Protein AF-A0A6A2WRT9-F1 (afdb_monomer_lite)

Structure (mmCIF, N/CA/C/O backbone):
data_AF-A0A6A2WRT9-F1
#
_entry.id   AF-A0A6A2WRT9-F1
#
loop_
_atom_site.group_PDB
_atom_site.id
_atom_site.type_symbol
_atom_site.label_atom_id
_atom_site.label_alt_id
_atom_site.label_comp_id
_atom_site.label_asym_id
_atom_site.label_entity_id
_atom_site.label_seq_id
_atom_site.pdbx_PDB_ins_code
_atom_site.Cartn_x
_atom_site.Cartn_y
_atom_site.Cartn_z
_atom_site.occupancy
_atom_site.B_iso_or_equiv
_atom_site.auth_seq_id
_atom_site.auth_comp_id
_atom_site.auth_asym_id
_atom_site.auth_atom_id
_atom_site.pdbx_PDB_model_num
ATOM 1 N N . MET A 1 1 ? 7.165 22.632 -52.411 1.00 42.25 1 MET A N 1
ATOM 2 C CA . MET A 1 1 ? 8.532 22.892 -51.911 1.00 42.25 1 MET A CA 1
ATOM 3 C C . MET A 1 1 ? 8.598 24.279 -51.283 1.00 42.25 1 MET A C 1
ATOM 5 O O . MET A 1 1 ? 8.719 25.258 -52.002 1.00 42.25 1 MET A O 1
ATOM 9 N N . SER A 1 2 ? 8.522 24.363 -49.955 1.00 32.94 2 SER A N 1
ATOM 10 C CA . SER A 1 2 ? 8.936 25.540 -49.180 1.00 32.94 2 SER A CA 1
ATOM 11 C C . SER A 1 2 ? 9.639 25.026 -47.924 1.00 32.94 2 SER A C 1
ATOM 13 O O . SER A 1 2 ? 8.996 24.522 -47.007 1.00 32.94 2 SER A O 1
ATOM 15 N N . GLY A 1 3 ? 10.971 25.051 -47.930 1.00 33.44 3 GLY A N 1
ATOM 16 C CA . GLY A 1 3 ? 11.798 24.611 -46.809 1.00 33.44 3 GLY A CA 1
ATOM 17 C C . GLY A 1 3 ? 12.085 25.779 -45.875 1.00 33.44 3 GLY A C 1
ATOM 18 O O . GLY A 1 3 ? 12.893 26.645 -46.201 1.00 33.44 3 GLY A O 1
ATOM 19 N N . VAL A 1 4 ? 11.410 25.796 -44.727 1.00 36.56 4 VAL A N 1
ATOM 20 C CA . VAL A 1 4 ? 11.681 26.693 -43.598 1.00 36.56 4 VAL A CA 1
ATOM 21 C C . VAL A 1 4 ? 12.930 26.191 -42.871 1.00 36.56 4 VAL A C 1
ATOM 23 O O . VAL A 1 4 ? 13.031 25.016 -42.527 1.00 36.56 4 VAL A O 1
ATOM 26 N N . LYS A 1 5 ? 13.901 27.082 -42.663 1.00 34.84 5 LYS A N 1
ATOM 27 C CA . LYS A 1 5 ? 15.175 26.803 -41.994 1.00 34.84 5 LYS A CA 1
ATOM 28 C C . LYS A 1 5 ? 15.073 27.250 -40.534 1.00 34.84 5 LYS A C 1
ATOM 30 O O . LYS A 1 5 ? 15.151 28.440 -40.252 1.00 34.84 5 LYS A O 1
ATOM 35 N N . THR A 1 6 ? 14.875 26.309 -39.616 1.00 37.34 6 THR A N 1
ATOM 36 C CA . THR A 1 6 ? 14.864 26.556 -38.167 1.00 37.34 6 THR A CA 1
ATOM 37 C C . THR A 1 6 ? 16.286 26.718 -37.630 1.00 37.34 6 THR A C 1
ATOM 39 O O . THR A 1 6 ? 17.152 25.868 -37.837 1.00 37.34 6 THR A O 1
ATOM 42 N N . THR A 1 7 ? 16.523 27.832 -36.944 1.00 36.09 7 THR A N 1
ATOM 43 C CA . THR A 1 7 ? 17.747 28.163 -36.209 1.00 36.09 7 THR A CA 1
ATOM 44 C C . THR A 1 7 ? 17.778 27.439 -34.864 1.00 36.09 7 THR A C 1
ATOM 46 O O . THR A 1 7 ? 16.795 27.468 -34.128 1.00 36.09 7 THR A O 1
ATOM 49 N N . GLY A 1 8 ? 18.908 26.802 -34.546 1.00 29.58 8 GLY A N 1
ATOM 50 C CA . GLY A 1 8 ? 19.137 26.114 -33.276 1.00 29.58 8 GLY A CA 1
ATOM 51 C C . GLY A 1 8 ? 19.215 27.084 -32.097 1.00 29.58 8 GLY A C 1
ATOM 52 O O . GLY A 1 8 ? 20.007 28.026 -32.114 1.00 29.58 8 GLY A O 1
ATOM 53 N N . GLY A 1 9 ? 18.385 26.832 -31.085 1.00 31.80 9 GLY A N 1
ATOM 54 C CA . GLY A 1 9 ? 18.437 27.489 -29.785 1.00 31.80 9 GLY A CA 1
ATOM 55 C C . GLY A 1 9 ? 19.548 26.902 -28.916 1.00 31.80 9 GLY A C 1
ATOM 56 O O . GLY A 1 9 ? 19.706 25.686 -28.824 1.00 31.80 9 GLY A O 1
ATOM 57 N N . LYS A 1 10 ? 20.323 27.796 -28.300 1.00 32.75 10 LYS A N 1
ATOM 58 C CA . LYS A 1 10 ? 21.277 27.524 -27.221 1.00 32.75 10 LYS A CA 1
ATOM 59 C C . LYS A 1 10 ? 20.482 27.114 -25.975 1.00 32.75 10 LYS A C 1
ATOM 61 O O . LYS A 1 10 ? 19.652 27.895 -25.524 1.00 32.75 10 LYS A O 1
ATOM 66 N N . GLY A 1 11 ? 20.721 25.913 -25.456 1.00 32.91 11 GLY A N 1
ATOM 67 C CA . GLY A 1 11 ? 20.227 25.504 -24.143 1.00 32.91 11 GLY A CA 1
ATOM 68 C C . GLY A 1 11 ? 21.029 26.207 -23.053 1.00 32.91 11 GLY A C 1
ATOM 69 O O . GLY A 1 11 ? 22.255 26.132 -23.049 1.00 32.91 11 GLY A O 1
ATOM 70 N N . GLU A 1 12 ? 20.330 26.933 -22.188 1.00 38.03 12 GLU A N 1
ATOM 71 C CA . GLU A 1 12 ? 20.846 27.427 -20.917 1.00 38.03 12 GLU A CA 1
ATOM 72 C C . GLU A 1 12 ? 20.740 26.291 -19.891 1.00 38.03 12 GLU A C 1
ATOM 74 O O . GLU A 1 12 ? 19.659 25.743 -19.667 1.00 38.03 12 GLU A O 1
ATOM 79 N N . ASP A 1 13 ? 21.873 25.918 -19.297 1.00 39.78 13 ASP A N 1
ATOM 80 C CA . ASP A 1 13 ? 21.955 24.929 -18.224 1.00 39.78 13 ASP A CA 1
ATOM 81 C C . ASP A 1 13 ? 21.381 25.530 -16.928 1.00 39.78 13 ASP A C 1
ATOM 83 O O . ASP A 1 13 ? 22.071 26.211 -16.168 1.00 39.78 13 ASP A O 1
ATOM 87 N N . GLY A 1 14 ? 20.089 25.303 -16.687 1.00 36.03 14 GLY A N 1
ATOM 88 C CA . GLY A 1 14 ? 19.466 25.512 -15.379 1.00 36.03 14 GLY A CA 1
ATOM 89 C C . GLY A 1 14 ? 19.918 24.443 -14.371 1.00 36.03 14 GLY A C 1
ATOM 90 O O . GLY A 1 14 ? 20.263 23.328 -14.774 1.00 36.03 14 GLY A O 1
ATOM 91 N N . PRO A 1 15 ? 19.924 24.741 -13.056 1.00 37.53 15 PRO A N 1
ATOM 92 C CA . PRO A 1 15 ? 20.364 23.789 -12.049 1.00 37.53 15 PRO A CA 1
ATOM 93 C C . PRO A 1 15 ? 19.402 22.602 -12.055 1.00 37.53 15 PRO A C 1
ATOM 95 O O . PRO A 1 15 ? 18.200 22.751 -11.832 1.00 37.53 15 PRO A O 1
ATOM 98 N N . SER A 1 16 ? 19.942 21.420 -12.342 1.00 36.72 16 SER A N 1
ATOM 99 C CA . SER A 1 16 ? 19.218 20.163 -12.242 1.00 36.72 16 SER A CA 1
ATOM 100 C C . SER A 1 16 ? 18.827 19.957 -10.783 1.00 36.72 16 SER A C 1
ATOM 102 O O . SER A 1 16 ? 19.630 19.529 -9.956 1.00 36.72 16 SER A O 1
ATOM 104 N N . SER A 1 17 ? 17.578 20.285 -10.451 1.00 41.50 17 SER A N 1
ATOM 105 C CA . SER A 1 17 ? 16.948 19.731 -9.267 1.00 41.50 17 SER A CA 1
ATOM 106 C C . SER A 1 17 ? 16.954 18.223 -9.474 1.00 41.50 17 SER A C 1
ATOM 108 O O . SER A 1 17 ? 16.269 17.675 -10.339 1.00 41.50 17 SER A O 1
ATOM 110 N N . SER A 1 18 ? 17.835 17.550 -8.741 1.00 43.00 18 SER A N 1
ATOM 111 C CA . SER A 1 18 ? 17.817 16.109 -8.589 1.00 43.00 18 SER A CA 1
ATOM 112 C C . SER A 1 18 ? 16.405 15.742 -8.159 1.00 43.00 18 SER A C 1
ATOM 114 O O . SER A 1 18 ? 16.022 15.995 -7.019 1.00 43.00 18 SER A O 1
ATOM 116 N N . LEU A 1 19 ? 15.615 15.229 -9.101 1.00 51.94 19 LEU A N 1
ATOM 117 C CA . LEU A 1 19 ? 14.321 14.633 -8.834 1.00 51.94 19 LEU A CA 1
ATOM 118 C C . LEU A 1 19 ? 14.612 13.461 -7.897 1.00 51.94 19 LEU A C 1
ATOM 120 O O . LEU A 1 19 ? 15.005 12.384 -8.354 1.00 51.94 19 LEU A O 1
ATOM 124 N N . GLU A 1 20 ? 14.543 13.713 -6.589 1.00 51.56 20 GLU A N 1
ATOM 125 C CA . GLU A 1 20 ? 14.646 12.677 -5.578 1.00 51.56 20 GLU A CA 1
ATOM 126 C C . GLU A 1 20 ? 13.628 11.620 -5.970 1.00 51.56 20 GLU A C 1
ATOM 128 O O . GLU A 1 20 ? 12.425 11.870 -6.072 1.00 51.56 20 GLU A O 1
ATOM 133 N N . ARG A 1 21 ? 14.142 10.449 -6.333 1.00 51.22 21 ARG A N 1
ATOM 134 C CA . ARG A 1 21 ? 13.314 9.325 -6.723 1.00 51.22 21 ARG A CA 1
ATOM 135 C C . ARG A 1 21 ? 12.582 8.929 -5.444 1.00 51.22 21 ARG A C 1
ATOM 137 O O . ARG A 1 21 ? 13.198 8.289 -4.595 1.00 51.22 21 ARG A O 1
ATOM 144 N N . ALA A 1 22 ? 11.335 9.385 -5.300 1.00 54.69 22 ALA A N 1
ATOM 145 C CA . ALA A 1 22 ? 10.481 9.081 -4.157 1.00 54.69 22 ALA A CA 1
ATOM 146 C C . ALA A 1 22 ? 10.623 7.590 -3.836 1.00 54.69 22 ALA A C 1
ATOM 148 O O . ALA A 1 22 ? 10.507 6.738 -4.730 1.00 54.69 22 ALA A O 1
ATOM 149 N N . LYS A 1 23 ? 10.999 7.284 -2.595 1.00 60.59 23 LYS A N 1
ATOM 150 C CA . LYS A 1 23 ? 11.178 5.909 -2.137 1.00 60.59 23 LYS A CA 1
ATOM 151 C C . LYS A 1 23 ? 9.832 5.198 -2.276 1.00 60.59 23 LYS A C 1
ATOM 153 O O . LYS A 1 23 ? 8.781 5.825 -2.182 1.00 60.59 23 LYS A O 1
ATOM 158 N N . ALA A 1 24 ? 9.850 3.889 -2.525 1.00 61.25 24 ALA A N 1
ATOM 159 C CA . ALA A 1 24 ? 8.627 3.108 -2.750 1.00 61.25 24 ALA A CA 1
ATOM 160 C C . ALA A 1 24 ? 7.586 3.275 -1.618 1.00 61.25 24 ALA A C 1
ATOM 162 O O . ALA A 1 24 ? 6.385 3.230 -1.881 1.00 61.25 24 ALA A O 1
ATOM 163 N N . ASP A 1 25 ? 8.052 3.557 -0.399 1.00 67.94 25 ASP A N 1
ATOM 164 C CA . ASP A 1 25 ? 7.226 3.746 0.797 1.00 67.94 25 ASP A CA 1
ATOM 165 C C . ASP A 1 25 ? 6.588 5.148 0.896 1.00 67.94 25 ASP A C 1
ATOM 167 O O . ASP A 1 25 ? 5.635 5.345 1.655 1.00 67.94 25 ASP A O 1
ATOM 171 N N . ASP A 1 26 ? 7.053 6.123 0.106 1.00 84.31 26 ASP A N 1
ATOM 172 C CA . ASP A 1 26 ? 6.574 7.508 0.178 1.00 84.31 26 ASP A CA 1
ATOM 173 C C . ASP A 1 26 ? 5.118 7.617 -0.286 1.00 84.31 26 ASP A C 1
ATOM 175 O O . ASP A 1 26 ? 4.350 8.397 0.267 1.00 84.31 26 ASP A O 1
ATOM 179 N N . PHE A 1 27 ? 4.698 6.795 -1.254 1.00 86.69 27 PHE A N 1
ATOM 180 C CA . PHE A 1 27 ? 3.334 6.839 -1.787 1.00 86.69 27 PHE A CA 1
ATOM 181 C C . PHE A 1 27 ? 2.282 6.446 -0.741 1.00 86.69 27 PHE A C 1
ATOM 183 O O . PHE A 1 27 ? 1.283 7.146 -0.576 1.00 86.69 27 PHE A O 1
ATOM 190 N N . GLY A 1 28 ? 2.515 5.356 0.000 1.00 87.44 28 GLY A N 1
ATOM 191 C CA . GLY A 1 28 ? 1.611 4.915 1.067 1.00 87.44 28 GLY A CA 1
ATOM 192 C C . GLY A 1 28 ? 1.532 5.935 2.204 1.00 87.44 28 GLY A C 1
ATOM 193 O O . GLY A 1 28 ? 0.442 6.243 2.695 1.00 87.44 28 GLY A O 1
ATOM 194 N N . ARG A 1 29 ? 2.673 6.541 2.556 1.00 91.06 29 ARG A N 1
ATOM 195 C CA . ARG A 1 29 ? 2.728 7.635 3.531 1.00 91.06 29 ARG A CA 1
ATOM 196 C C . ARG A 1 29 ? 1.966 8.869 3.041 1.00 91.06 29 ARG A C 1
ATOM 198 O O . ARG A 1 29 ? 1.189 9.438 3.800 1.00 91.06 29 ARG A O 1
ATOM 205 N N . SER A 1 30 ? 2.124 9.263 1.779 1.00 90.62 30 SER A N 1
ATOM 206 C CA . SER A 1 30 ? 1.381 10.380 1.182 1.00 90.62 30 SER A CA 1
ATOM 207 C C . SER A 1 30 ? -0.129 10.143 1.176 1.00 90.62 30 SER A C 1
ATOM 209 O O . SER A 1 30 ? -0.873 11.051 1.536 1.00 90.62 30 SER A O 1
ATOM 211 N N . ILE A 1 31 ? -0.591 8.934 0.836 1.00 90.94 31 ILE A N 1
ATOM 212 C CA . ILE A 1 31 ? -2.019 8.587 0.933 1.00 90.94 31 ILE A CA 1
ATOM 213 C C . ILE A 1 31 ? -2.499 8.713 2.376 1.00 90.94 31 ILE A C 1
ATOM 215 O O . ILE A 1 31 ? -3.539 9.313 2.624 1.00 90.94 31 ILE A O 1
ATOM 219 N N . SER A 1 32 ? -1.729 8.199 3.332 1.00 92.38 32 SER A N 1
ATOM 220 C CA . SER A 1 32 ? -2.104 8.240 4.747 1.00 92.38 32 SER A CA 1
ATOM 221 C C . SER A 1 32 ? -2.248 9.679 5.257 1.00 92.38 32 SER A C 1
ATOM 223 O O . SER A 1 32 ? -3.197 9.972 5.981 1.00 92.38 32 SER A O 1
ATOM 225 N N . LYS A 1 33 ? -1.394 10.611 4.809 1.00 93.50 33 LYS A N 1
ATOM 226 C CA . LYS A 1 33 ? -1.553 12.053 5.094 1.00 93.50 33 LYS A CA 1
ATOM 227 C C . LYS A 1 33 ? -2.842 12.625 4.517 1.00 93.50 33 LYS A C 1
ATOM 229 O O . LYS A 1 33 ? -3.524 13.371 5.211 1.00 93.50 33 LYS A O 1
ATOM 234 N N . ILE A 1 34 ? -3.180 12.276 3.273 1.00 92.69 34 ILE A N 1
ATOM 235 C CA . ILE A 1 34 ? -4.424 12.723 2.630 1.00 92.69 34 ILE A CA 1
ATOM 236 C C . ILE A 1 34 ? -5.628 12.216 3.428 1.00 92.69 34 ILE A C 1
ATOM 238 O O . ILE A 1 34 ? -6.500 13.008 3.764 1.00 92.69 34 ILE A O 1
ATOM 242 N N . VAL A 1 35 ? -5.644 10.933 3.802 1.00 92.94 35 VAL A N 1
ATOM 243 C CA . VAL A 1 35 ? -6.722 10.336 4.608 1.00 92.94 35 VAL A CA 1
ATOM 244 C C . VAL A 1 35 ? -6.879 11.058 5.943 1.00 92.94 35 VAL A C 1
ATOM 246 O O . VAL A 1 35 ? -7.987 11.441 6.306 1.00 92.94 35 VAL A O 1
ATOM 249 N N . VAL A 1 36 ? -5.780 11.298 6.664 1.00 94.62 36 VAL A N 1
ATOM 250 C CA . VAL A 1 36 ? -5.830 12.021 7.943 1.00 94.62 36 VAL A CA 1
ATOM 251 C C . VAL A 1 36 ? -6.332 13.451 7.747 1.00 94.62 36 VAL A C 1
ATOM 253 O O . VAL A 1 36 ? -7.161 13.909 8.530 1.00 94.62 36 VAL A O 1
ATOM 256 N N . ALA A 1 37 ? -5.894 14.145 6.695 1.00 94.06 37 ALA A N 1
ATOM 257 C CA . ALA A 1 37 ? -6.377 15.488 6.390 1.00 94.06 37 ALA A CA 1
ATOM 258 C C . ALA A 1 37 ? -7.890 15.504 6.103 1.00 94.06 37 ALA A C 1
ATOM 260 O O . ALA A 1 37 ? -8.592 16.352 6.650 1.00 94.06 37 ALA A O 1
ATOM 261 N N . GLN A 1 38 ? -8.403 14.532 5.336 1.00 92.69 38 GLN A N 1
ATOM 262 C CA . GLN A 1 38 ? -9.841 14.376 5.078 1.00 92.69 38 GLN A CA 1
ATOM 263 C C . GLN A 1 38 ? -10.632 14.100 6.366 1.00 92.69 38 GLN A C 1
ATOM 265 O O . GLN A 1 38 ? -11.712 14.655 6.567 1.00 92.69 38 GLN A O 1
ATOM 270 N N . ILE A 1 39 ? -10.088 13.283 7.275 1.00 92.38 39 ILE A N 1
ATOM 271 C CA . ILE A 1 39 ? -10.703 13.044 8.588 1.00 92.38 39 ILE A CA 1
ATOM 272 C C . ILE A 1 39 ? -10.738 14.345 9.399 1.00 92.38 39 ILE A C 1
ATOM 274 O O . ILE A 1 39 ? -11.788 14.695 9.935 1.00 92.38 39 ILE A O 1
ATOM 278 N N . CYS A 1 40 ? -9.637 15.099 9.463 1.00 93.25 40 CYS A N 1
ATOM 279 C CA . CYS A 1 40 ? -9.597 16.387 10.160 1.00 93.25 40 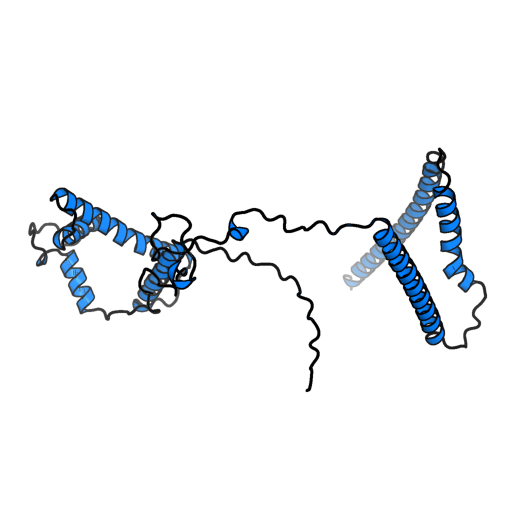CYS A CA 1
ATOM 280 C C . CYS A 1 40 ? -10.617 17.387 9.588 1.00 93.25 40 CYS A C 1
ATOM 282 O O . CYS A 1 40 ? -11.332 18.037 10.352 1.00 93.25 40 CYS A O 1
ATOM 284 N N . GLU A 1 41 ? -10.734 17.474 8.265 1.00 92.06 41 GLU A N 1
ATOM 285 C CA . GLU A 1 41 ? -11.729 18.313 7.594 1.00 92.06 41 GLU A CA 1
ATOM 286 C C . GLU A 1 41 ? -13.162 17.895 7.968 1.00 92.06 41 GLU A C 1
ATOM 288 O O . GLU A 1 41 ? -13.969 18.745 8.343 1.00 92.06 41 GLU A O 1
ATOM 293 N N . SER A 1 42 ? -13.456 16.589 7.990 1.00 90.12 42 SER A N 1
ATOM 294 C CA . SER A 1 42 ? -14.780 16.057 8.363 1.00 90.12 42 SER A CA 1
ATOM 295 C C . SER A 1 42 ? -15.187 16.348 9.811 1.00 90.12 42 SER A C 1
ATOM 297 O O . SER A 1 42 ? -16.373 16.450 10.128 1.00 90.12 42 SER A O 1
ATOM 299 N N . VAL A 1 43 ? -14.203 16.507 10.701 1.00 91.25 43 VAL A N 1
ATOM 300 C CA . VAL A 1 43 ? -14.419 16.896 12.100 1.00 91.25 43 VAL A CA 1
ATOM 301 C C . VAL A 1 43 ? -14.594 18.421 12.232 1.00 91.25 43 VAL A C 1
ATOM 303 O O . VAL A 1 43 ? -15.086 18.896 13.254 1.00 91.25 43 VAL A O 1
ATOM 306 N N . GLY A 1 44 ? -14.255 19.194 11.193 1.00 93.25 44 GLY A N 1
ATOM 307 C CA . GLY A 1 44 ? -14.426 20.648 11.122 1.00 93.25 44 GLY A CA 1
ATOM 308 C C . GLY A 1 44 ? -13.141 21.460 11.319 1.00 93.25 44 GLY A C 1
ATOM 309 O O . GLY A 1 44 ? -13.213 22.686 11.455 1.00 93.25 44 GLY A O 1
ATOM 310 N N . TYR A 1 45 ? -11.965 20.822 11.336 1.00 94.31 45 TYR A N 1
ATOM 311 C CA . TYR A 1 45 ? -10.691 21.539 11.436 1.00 94.31 45 TYR A CA 1
ATOM 312 C C . TYR A 1 45 ? -10.403 22.328 10.152 1.00 94.31 45 TYR A C 1
ATOM 314 O O . TYR A 1 45 ? -10.407 21.777 9.058 1.00 94.31 45 TYR A O 1
ATOM 322 N N . GLN A 1 46 ? -10.096 23.619 10.300 1.00 94.00 46 GLN A N 1
ATOM 323 C CA . GLN A 1 46 ? -9.800 24.527 9.178 1.00 94.00 46 GLN A CA 1
ATOM 324 C C . GLN A 1 46 ? -8.306 24.598 8.826 1.00 94.00 46 GLN A C 1
ATOM 326 O O . GLN A 1 46 ? -7.915 25.233 7.851 1.00 94.00 46 GLN A O 1
ATOM 331 N N . GLY A 1 47 ? -7.450 23.983 9.640 1.00 92.75 47 GLY A N 1
ATOM 332 C CA . GLY A 1 47 ? -6.010 23.983 9.435 1.00 92.75 47 GLY A CA 1
ATOM 333 C C . GLY A 1 47 ? -5.3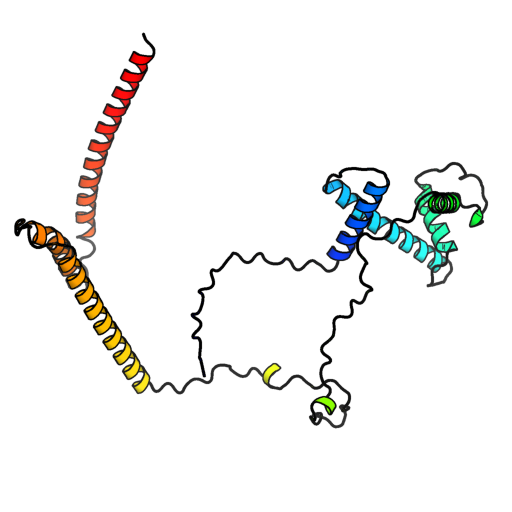10 23.001 10.361 1.00 92.75 47 GLY A C 1
ATOM 334 O O . GLY A 1 47 ? -5.852 22.589 11.388 1.00 92.75 47 GLY A O 1
ATOM 335 N N . TYR A 1 48 ? -4.088 22.636 9.992 1.00 93.62 48 TYR A N 1
ATOM 336 C CA . TYR A 1 48 ? -3.253 21.698 10.730 1.00 93.62 48 TYR A CA 1
ATOM 337 C C . TYR A 1 48 ? -1.801 22.176 10.743 1.00 93.62 48 TYR A C 1
ATOM 339 O O . TYR A 1 48 ? -1.357 22.946 9.892 1.00 93.62 48 TYR A O 1
ATOM 347 N N . LYS A 1 49 ? -1.040 21.702 11.730 1.00 96.88 49 LYS A N 1
ATOM 348 C CA . LYS A 1 49 ? 0.416 21.840 11.744 1.00 96.88 49 LYS A CA 1
ATOM 349 C C . LYS A 1 49 ? 1.019 20.648 11.011 1.00 96.88 49 LYS A C 1
ATOM 351 O O . LYS A 1 49 ? 0.692 19.517 11.360 1.00 96.88 49 LYS A O 1
ATOM 356 N N . GLU A 1 50 ? 1.946 20.892 10.088 1.00 94.62 50 GLU A N 1
ATOM 357 C CA . GLU A 1 50 ? 2.562 19.832 9.273 1.00 94.62 50 GLU A CA 1
ATOM 358 C C . GLU A 1 50 ? 3.119 18.686 10.129 1.00 94.62 50 GLU A C 1
ATOM 360 O O . GLU A 1 50 ? 2.751 17.534 9.947 1.00 94.62 50 GLU A O 1
ATOM 365 N N . SER A 1 51 ? 3.899 19.002 11.170 1.00 96.25 51 SER A N 1
ATOM 366 C CA . SER A 1 51 ? 4.472 17.983 12.061 1.00 96.25 51 SER A CA 1
ATOM 367 C C . SER A 1 51 ? 3.427 17.118 12.777 1.00 96.25 51 SER A C 1
ATOM 369 O O . SER A 1 51 ? 3.716 15.982 13.134 1.00 96.25 51 SER A O 1
ATOM 371 N N . ALA A 1 52 ? 2.237 17.665 13.047 1.00 96.06 52 ALA A N 1
ATOM 372 C CA . ALA A 1 52 ? 1.158 16.917 13.684 1.00 96.06 52 ALA A CA 1
ATOM 373 C C . ALA A 1 52 ? 0.453 16.010 12.670 1.00 96.06 52 ALA A C 1
ATOM 375 O O . ALA A 1 52 ? 0.158 14.863 12.993 1.00 96.06 52 ALA A O 1
ATOM 376 N N . LEU A 1 53 ? 0.236 16.501 11.444 1.00 95.56 53 LEU A N 1
ATOM 377 C CA . LEU A 1 53 ? -0.346 15.703 10.369 1.00 95.56 53 LEU A CA 1
ATOM 378 C C . LEU A 1 53 ? 0.559 14.518 10.003 1.00 95.56 53 LEU A C 1
ATOM 380 O O . LEU A 1 53 ? 0.068 13.404 9.864 1.00 95.56 53 LEU A O 1
ATOM 384 N N . GLU A 1 54 ? 1.876 14.732 9.933 1.00 94.69 54 GLU A N 1
ATOM 385 C CA . GLU A 1 54 ? 2.866 13.662 9.741 1.00 94.69 54 GLU A CA 1
ATOM 386 C C . GLU A 1 54 ? 2.783 12.589 10.828 1.00 94.69 54 GLU A C 1
ATOM 388 O O . GLU A 1 54 ? 2.726 11.400 10.528 1.00 94.69 54 GLU A O 1
ATOM 393 N N . ALA A 1 55 ? 2.745 13.002 12.097 1.00 96.19 55 ALA A N 1
ATOM 394 C CA . ALA A 1 55 ? 2.675 12.067 13.214 1.00 96.19 55 ALA A CA 1
ATOM 395 C C . ALA A 1 55 ? 1.364 11.266 13.206 1.00 96.19 55 ALA A C 1
ATOM 397 O O . ALA A 1 55 ? 1.369 10.062 13.451 1.00 96.19 55 ALA A O 1
ATOM 398 N N . LEU A 1 56 ? 0.240 11.914 12.889 1.00 95.56 56 LEU A N 1
ATOM 399 C CA . LEU A 1 56 ? -1.050 11.239 12.756 1.00 95.56 56 LEU A CA 1
ATOM 400 C C . LEU A 1 56 ? -1.083 10.285 11.557 1.00 95.56 56 LEU A C 1
ATOM 402 O O . LEU A 1 56 ? -1.682 9.218 11.663 1.00 95.56 56 LEU A O 1
ATOM 406 N N . ALA A 1 57 ? -0.422 10.625 10.448 1.00 95.44 57 ALA A N 1
ATOM 407 C CA . ALA A 1 57 ? -0.262 9.724 9.309 1.00 95.44 57 ALA A CA 1
ATOM 408 C C . ALA A 1 57 ? 0.580 8.489 9.668 1.00 95.44 57 ALA A C 1
ATOM 410 O O . ALA A 1 57 ? 0.292 7.387 9.213 1.00 95.44 57 ALA A O 1
ATOM 411 N N . ASP A 1 58 ? 1.580 8.642 10.533 1.00 94.12 58 ASP A N 1
ATOM 412 C CA . ASP A 1 58 ? 2.370 7.506 11.015 1.00 94.12 58 ASP A CA 1
ATOM 413 C C . ASP A 1 58 ? 1.571 6.601 11.942 1.00 94.12 58 ASP A C 1
ATOM 415 O O . ASP A 1 58 ? 1.633 5.377 11.822 1.00 94.12 58 ASP A O 1
ATOM 419 N N . ILE A 1 59 ? 0.757 7.192 12.816 1.00 94.69 59 ILE A N 1
ATOM 420 C CA . ILE A 1 59 ? -0.160 6.443 13.676 1.00 94.69 59 ILE A CA 1
ATOM 421 C C . ILE A 1 59 ? -1.221 5.724 12.836 1.00 94.69 59 ILE A C 1
ATOM 423 O O . ILE A 1 59 ? -1.529 4.567 13.120 1.00 94.69 59 ILE A O 1
ATOM 427 N N . SER A 1 60 ? -1.750 6.357 11.783 1.00 94.00 60 SER A N 1
ATOM 428 C CA . SER A 1 60 ? -2.769 5.745 10.923 1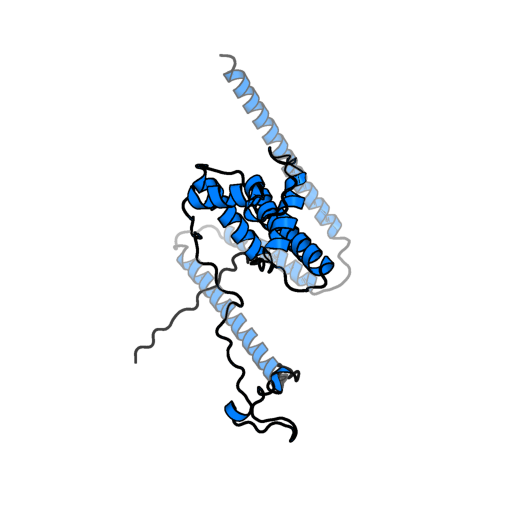.00 94.00 60 SER A CA 1
ATOM 429 C C . SER A 1 60 ? -2.240 4.568 10.102 1.00 94.00 60 SER A C 1
ATOM 431 O O . SER A 1 60 ? -3.017 3.681 9.760 1.00 94.00 60 SER A O 1
ATOM 433 N N . ILE A 1 61 ? -0.930 4.506 9.845 1.00 93.19 61 ILE A N 1
ATOM 434 C CA . ILE A 1 61 ? -0.261 3.328 9.271 1.00 93.19 61 ILE A CA 1
ATOM 435 C C . ILE A 1 61 ? 0.024 2.287 10.356 1.00 93.19 61 ILE A C 1
ATOM 437 O O . ILE A 1 61 ? -0.210 1.093 10.161 1.00 93.19 61 ILE A O 1
ATOM 441 N N . TRP A 1 62 ? 0.548 2.723 11.502 1.00 93.75 62 TRP A N 1
ATOM 442 C CA . TRP A 1 62 ? 0.994 1.818 12.556 1.00 93.75 62 TRP A CA 1
ATOM 443 C C . TRP A 1 62 ? -0.164 1.049 13.193 1.00 93.75 62 TRP A C 1
ATOM 445 O O . TRP A 1 62 ? -0.045 -0.158 13.389 1.00 93.75 62 TRP A O 1
ATOM 455 N N . TYR A 1 63 ? -1.295 1.711 13.445 1.00 92.75 63 TYR A N 1
ATOM 456 C CA . TYR A 1 63 ? -2.435 1.111 14.135 1.00 92.75 63 TYR A CA 1
ATOM 457 C C . TYR A 1 63 ? -3.042 -0.094 13.383 1.00 92.75 63 TYR A C 1
ATOM 459 O O . TYR A 1 63 ? -3.117 -1.172 13.976 1.00 92.75 63 TYR A O 1
ATOM 467 N N . PRO A 1 64 ? -3.390 -0.013 12.079 1.00 93.06 64 PRO A N 1
ATOM 468 C CA . PRO A 1 64 ? -3.842 -1.182 11.321 1.00 93.06 64 PRO A CA 1
ATOM 469 C C . PRO A 1 64 ? -2.780 -2.279 11.210 1.00 93.06 64 PRO A C 1
ATOM 471 O O . PRO A 1 64 ? -3.115 -3.461 11.229 1.00 93.06 64 PRO A O 1
ATOM 474 N N . CYS A 1 65 ? -1.498 -1.915 11.099 1.00 93.56 65 CYS A N 1
ATOM 475 C CA . CYS A 1 65 ? -0.412 -2.891 11.054 1.00 93.56 65 CYS A CA 1
ATOM 476 C C . CYS A 1 65 ? -0.274 -3.669 12.366 1.00 93.56 65 CYS A C 1
ATOM 478 O O . CYS A 1 65 ? -0.036 -4.875 12.329 1.00 93.56 65 CYS A O 1
ATOM 480 N N . ASP A 1 66 ? -0.397 -2.999 13.507 1.00 93.88 66 ASP A N 1
ATOM 481 C CA . ASP A 1 66 ? -0.335 -3.639 14.820 1.00 93.88 66 ASP A CA 1
ATOM 482 C C . ASP A 1 66 ? -1.563 -4.522 15.067 1.00 93.88 66 ASP A C 1
ATOM 484 O O . ASP A 1 66 ? -1.433 -5.693 15.427 1.00 93.88 66 ASP A O 1
ATOM 488 N N . LEU A 1 67 ? -2.749 -4.020 14.710 1.00 93.69 67 LEU A N 1
ATOM 489 C CA . LEU A 1 67 ? -3.986 -4.794 14.738 1.00 93.69 67 LEU A CA 1
ATOM 490 C C . LEU A 1 67 ? -3.885 -6.069 13.886 1.00 93.69 67 LEU A C 1
ATOM 492 O O . LEU A 1 67 ? -4.243 -7.152 14.346 1.00 93.69 67 LEU A O 1
ATOM 496 N N . ALA A 1 68 ? -3.366 -5.965 12.660 1.00 94.69 68 ALA A N 1
ATOM 497 C CA . ALA A 1 68 ? -3.202 -7.107 11.764 1.00 94.69 68 ALA A CA 1
ATOM 498 C C . ALA A 1 68 ? -2.203 -8.138 12.312 1.00 94.69 68 ALA A C 1
ATOM 500 O O . ALA A 1 68 ? -2.433 -9.343 12.192 1.00 94.69 68 ALA A O 1
ATOM 501 N N . LYS A 1 69 ? -1.114 -7.690 12.952 1.00 95.12 69 LYS A N 1
ATOM 502 C CA . LYS A 1 69 ? -0.158 -8.587 13.618 1.00 95.12 69 LYS A CA 1
ATOM 503 C C . LYS A 1 69 ? -0.829 -9.346 14.758 1.00 95.12 69 LYS A C 1
ATOM 505 O O . LYS A 1 69 ? -0.704 -10.569 14.802 1.00 95.12 69 LYS A O 1
ATOM 510 N N . ASN A 1 70 ? -1.590 -8.660 15.606 1.00 94.00 70 ASN A N 1
ATOM 511 C CA . ASN A 1 70 ? -2.294 -9.288 16.724 1.00 94.00 70 ASN A CA 1
ATOM 512 C C . ASN A 1 70 ? -3.386 -10.253 16.242 1.00 94.00 70 ASN A C 1
ATOM 514 O O . ASN A 1 70 ? -3.471 -11.377 16.730 1.00 94.00 70 ASN A O 1
ATOM 518 N N . ALA A 1 71 ? -4.147 -9.888 15.208 1.00 95.00 71 ALA A N 1
ATOM 519 C CA . ALA A 1 71 ? -5.121 -10.791 14.593 1.00 95.00 71 ALA A CA 1
ATOM 520 C C . ALA A 1 71 ? -4.447 -12.046 14.006 1.00 95.00 71 ALA A C 1
ATOM 522 O O . ALA A 1 71 ? -4.921 -13.164 14.211 1.00 95.00 71 ALA A O 1
ATOM 523 N N . SER A 1 72 ? -3.299 -11.887 13.335 1.00 96.44 72 SER A N 1
ATOM 524 C CA . SER A 1 72 ? -2.533 -13.021 12.802 1.00 96.44 72 SER A CA 1
ATOM 525 C C . SER A 1 72 ? -1.975 -13.921 13.904 1.00 96.44 72 SER A C 1
ATOM 527 O O . SER A 1 72 ? -1.958 -15.141 13.760 1.00 96.44 72 SER A O 1
ATOM 529 N N . PHE A 1 73 ? -1.565 -13.338 15.031 1.00 95.12 73 PHE A N 1
ATOM 530 C CA . PHE A 1 73 ? -1.120 -14.080 16.201 1.00 95.12 73 PHE A CA 1
ATOM 531 C C . PHE A 1 73 ? -2.252 -14.950 16.762 1.00 95.12 73 PHE A C 1
ATOM 533 O O . PHE A 1 73 ? -2.041 -16.142 16.975 1.00 95.12 73 PHE A O 1
ATOM 540 N N . HIS A 1 74 ? -3.466 -14.409 16.891 1.00 92.81 74 HIS A N 1
ATOM 541 C CA . HIS A 1 74 ? -4.642 -15.169 17.335 1.00 92.81 74 HIS A CA 1
ATOM 542 C C . HIS A 1 74 ? -5.046 -16.282 16.364 1.00 92.81 74 HIS A C 1
ATOM 544 O O . HIS A 1 74 ? -5.323 -17.404 16.794 1.00 92.81 74 HIS A O 1
ATOM 550 N N . ALA A 1 75 ? -4.989 -16.026 15.055 1.00 96.31 75 ALA A N 1
ATOM 551 C CA . ALA A 1 75 ? -5.218 -17.064 14.050 1.00 96.31 75 ALA A CA 1
ATOM 552 C C . ALA A 1 75 ? -4.190 -18.207 14.173 1.00 96.31 75 ALA A C 1
ATOM 554 O O . ALA A 1 75 ? -4.565 -19.384 14.184 1.00 96.31 75 ALA A O 1
ATOM 555 N N . ASN A 1 76 ? -2.911 -17.861 14.365 1.00 96.12 76 ASN A N 1
ATOM 556 C CA . ASN A 1 76 ? -1.826 -18.825 14.552 1.00 96.12 76 ASN A CA 1
ATOM 557 C C . ASN A 1 76 ? -1.981 -19.635 15.848 1.00 96.12 76 ASN A C 1
ATOM 559 O O . ASN A 1 76 ? -1.720 -20.838 15.842 1.00 96.12 76 ASN A O 1
ATOM 563 N N . LEU A 1 77 ? -2.445 -19.018 16.942 1.00 94.50 77 LEU A N 1
ATOM 564 C CA . LEU A 1 77 ? -2.769 -19.727 18.187 1.00 94.50 77 LEU A CA 1
ATOM 565 C C . LEU A 1 77 ? -3.870 -20.775 17.977 1.00 94.50 77 LEU A C 1
ATOM 567 O O . LEU A 1 77 ? -3.828 -21.845 18.580 1.00 94.50 77 LEU A O 1
ATOM 571 N N . ALA A 1 78 ? -4.819 -20.500 17.081 1.00 92.06 78 ALA A N 1
ATOM 572 C CA . ALA A 1 78 ? -5.846 -21.451 16.665 1.00 92.06 78 ALA A CA 1
ATOM 573 C C . ALA A 1 78 ? -5.358 -22.473 15.612 1.00 92.06 78 ALA A C 1
ATOM 575 O O . ALA A 1 78 ? -6.159 -23.270 15.122 1.00 92.06 78 ALA A O 1
ATOM 576 N N . GLY A 1 79 ? -4.073 -22.452 15.235 1.00 94.56 79 GLY A N 1
ATOM 577 C CA . GLY A 1 79 ? -3.487 -23.335 14.222 1.00 94.56 79 GLY A CA 1
ATOM 578 C C . GLY A 1 79 ? -3.897 -23.011 12.782 1.00 94.56 79 GLY A C 1
ATOM 579 O O . GLY A 1 79 ? -3.730 -23.850 11.897 1.00 94.56 79 GLY A O 1
ATOM 580 N N . ARG A 1 80 ? -4.452 -21.819 12.533 1.00 94.75 80 ARG A N 1
ATOM 581 C CA . ARG A 1 80 ? -4.882 -21.348 11.210 1.00 94.75 80 ARG A CA 1
ATOM 582 C C . ARG A 1 80 ? -3.912 -20.301 10.673 1.00 94.75 80 ARG A C 1
ATOM 584 O O . ARG A 1 80 ? -3.358 -19.515 11.427 1.00 94.75 80 ARG A O 1
ATOM 591 N N . THR A 1 81 ? -3.768 -20.247 9.351 1.00 94.06 81 THR A N 1
ATOM 592 C CA . THR A 1 81 ? -3.038 -19.166 8.663 1.00 94.06 81 THR A CA 1
ATOM 593 C C . THR A 1 81 ? -3.950 -18.010 8.260 1.00 94.06 81 THR A C 1
ATOM 595 O O . THR A 1 81 ? -3.488 -16.888 8.077 1.00 94.06 81 THR A O 1
ATOM 598 N N . GLU A 1 82 ? -5.246 -18.277 8.094 1.00 95.06 82 GLU A N 1
ATOM 599 C CA . GLU A 1 82 ? -6.239 -17.282 7.693 1.00 95.06 82 GLU A CA 1
ATOM 600 C C . GLU A 1 82 ? -6.895 -16.640 8.917 1.00 95.06 82 GLU A C 1
ATOM 602 O O . GLU A 1 82 ? -7.381 -17.337 9.816 1.00 95.06 82 GLU A O 1
ATOM 607 N N . CYS A 1 83 ? -6.926 -15.306 8.926 1.00 95.06 83 CYS A N 1
ATOM 608 C CA . CYS A 1 83 ? -7.597 -14.512 9.952 1.00 95.06 83 CYS A CA 1
ATOM 609 C C . CYS A 1 83 ? -9.106 -14.457 9.686 1.00 95.06 83 CYS A C 1
ATOM 611 O O . CYS A 1 83 ? -9.535 -14.165 8.570 1.00 95.06 83 CYS A O 1
ATOM 613 N N . ASN A 1 84 ? -9.906 -14.691 10.724 1.00 92.31 84 ASN A N 1
ATOM 614 C CA . ASN A 1 84 ? -11.358 -14.551 10.711 1.00 92.31 84 ASN A CA 1
ATOM 615 C C . ASN A 1 84 ? -11.784 -13.297 11.499 1.00 92.31 84 ASN A C 1
ATOM 617 O O . ASN A 1 84 ? -11.003 -12.724 12.257 1.00 92.31 84 ASN A O 1
ATOM 621 N N . VAL A 1 85 ? -13.051 -12.902 11.373 1.00 90.75 85 VAL A N 1
ATOM 622 C CA . VAL A 1 85 ? -13.650 -11.768 12.093 1.00 90.75 85 VAL A CA 1
ATOM 623 C C . VAL A 1 85 ? -13.434 -11.887 13.604 1.00 90.75 85 VAL A C 1
ATOM 625 O O . VAL A 1 85 ? -13.080 -10.901 14.235 1.00 90.75 85 VAL A O 1
ATOM 628 N N . PHE A 1 86 ? -13.545 -13.091 14.177 1.00 88.25 86 PHE A N 1
ATOM 629 C CA . PHE A 1 86 ? -13.293 -13.318 15.606 1.00 88.25 86 PHE A CA 1
ATOM 630 C C . PHE A 1 86 ? -11.854 -12.997 16.032 1.00 88.25 86 PHE A C 1
ATOM 632 O O . PHE A 1 86 ? -11.656 -12.452 17.113 1.00 88.25 86 PHE A O 1
ATOM 639 N N . ASP A 1 87 ? -10.863 -13.289 15.184 1.00 92.19 87 ASP A N 1
ATOM 640 C CA . ASP A 1 87 ? -9.455 -12.997 15.480 1.00 92.19 87 ASP A CA 1
ATOM 641 C C . ASP A 1 87 ? -9.212 -11.477 15.474 1.00 92.19 87 ASP A C 1
ATOM 643 O O . ASP A 1 87 ? -8.472 -10.956 16.307 1.00 92.19 87 ASP A O 1
ATOM 647 N N . ILE A 1 88 ? -9.888 -10.753 14.572 1.00 91.69 88 ILE A N 1
ATOM 648 C CA . ILE A 1 88 ? -9.841 -9.286 14.486 1.00 91.69 88 ILE A CA 1
ATOM 649 C C . ILE A 1 88 ? -10.563 -8.648 15.676 1.00 91.69 88 ILE A C 1
ATOM 651 O O . ILE A 1 88 ? -10.030 -7.722 16.279 1.00 91.69 88 ILE A O 1
ATOM 655 N N . THR A 1 89 ? -11.749 -9.139 16.047 1.00 88.62 89 THR A N 1
ATOM 656 C CA . THR A 1 89 ? -12.482 -8.653 17.227 1.00 88.62 89 THR A CA 1
ATOM 657 C C . THR A 1 89 ? -11.668 -8.859 18.495 1.00 88.62 89 THR A C 1
ATOM 659 O O . THR A 1 89 ? -11.546 -7.933 19.291 1.00 88.62 89 THR A O 1
ATOM 662 N N . ARG A 1 90 ? -11.030 -10.025 18.646 1.00 86.94 90 ARG A N 1
ATOM 663 C CA . ARG A 1 90 ? -10.140 -10.286 19.776 1.00 86.94 90 ARG A CA 1
ATOM 664 C C . ARG A 1 90 ? -8.926 -9.359 19.777 1.00 86.94 90 ARG A C 1
ATOM 666 O O . ARG A 1 90 ? -8.577 -8.816 20.817 1.00 86.94 90 ARG A O 1
ATOM 673 N N . ALA A 1 91 ? -8.315 -9.131 18.616 1.00 90.12 91 ALA A N 1
ATOM 674 C CA . ALA A 1 91 ? -7.203 -8.195 18.495 1.00 90.12 91 ALA A CA 1
ATOM 675 C C . ALA A 1 91 ? -7.614 -6.753 18.849 1.00 90.12 91 ALA A C 1
ATOM 677 O O . ALA A 1 91 ? -6.849 -6.050 19.500 1.00 90.12 91 ALA A O 1
ATOM 678 N N . LEU A 1 92 ? -8.820 -6.316 18.469 1.00 87.62 92 LEU A N 1
ATOM 679 C CA . LEU A 1 92 ? -9.361 -5.007 18.850 1.00 87.62 92 LEU A CA 1
ATOM 680 C C . LEU A 1 92 ? -9.562 -4.885 20.365 1.00 87.62 92 LEU A C 1
ATOM 682 O O . LEU A 1 92 ? -9.216 -3.851 20.930 1.00 87.62 92 LEU A O 1
ATOM 686 N N . GLU A 1 93 ? -10.096 -5.923 21.011 1.00 83.75 93 GLU A N 1
ATOM 687 C CA . GLU A 1 93 ? -10.254 -5.979 22.470 1.00 83.75 93 GLU A CA 1
ATOM 688 C C . GLU A 1 93 ? -8.903 -5.865 23.180 1.00 83.75 93 GLU A C 1
ATOM 690 O O . GLU A 1 93 ? -8.740 -4.998 24.034 1.00 83.75 93 GLU A O 1
ATOM 695 N N . ASP A 1 94 ? -7.904 -6.637 22.743 1.00 85.12 94 ASP A N 1
ATOM 696 C CA . ASP A 1 94 ? -6.569 -6.610 23.346 1.00 85.12 94 ASP A CA 1
ATOM 697 C C . ASP A 1 94 ? -5.863 -5.243 23.168 1.00 85.12 94 ASP A C 1
ATOM 699 O O . ASP A 1 94 ? -5.123 -4.811 24.052 1.00 85.12 94 ASP A O 1
ATOM 703 N N . LEU A 1 95 ? -6.089 -4.524 22.054 1.00 83.38 95 LEU A N 1
ATOM 704 C CA . LEU A 1 95 ? -5.608 -3.137 21.899 1.00 83.38 95 LEU A CA 1
ATOM 705 C C . LEU A 1 95 ? -6.395 -2.151 22.790 1.00 83.38 95 LEU A C 1
ATOM 707 O O . LEU A 1 95 ? -5.828 -1.178 23.303 1.00 83.38 95 LEU A O 1
ATOM 711 N N . GLY A 1 96 ? -7.700 -2.383 22.956 1.00 70.81 96 GLY A N 1
ATOM 712 C CA . GLY A 1 96 ? -8.629 -1.536 23.709 1.00 70.81 96 GLY A CA 1
ATOM 713 C C . GLY A 1 96 ? -8.497 -1.634 25.231 1.00 70.81 96 GLY A C 1
ATOM 714 O O . GLY A 1 96 ? -8.819 -0.665 25.919 1.00 70.81 96 GLY A O 1
ATOM 715 N N . ASP A 1 97 ? -7.954 -2.735 25.757 1.00 59.38 97 ASP A N 1
ATOM 716 C CA . ASP A 1 97 ? -7.747 -2.976 27.196 1.00 59.38 97 ASP A CA 1
ATOM 717 C C . ASP A 1 97 ? -6.879 -1.902 27.890 1.00 59.38 97 ASP A C 1
ATOM 719 O O . ASP A 1 97 ? -6.937 -1.726 29.108 1.00 59.38 97 ASP A O 1
ATOM 723 N N . SER A 1 98 ? -6.104 -1.126 27.124 1.00 53.34 98 SER A N 1
ATOM 724 C CA . SER A 1 98 ? -5.305 -0.001 27.633 1.00 53.34 98 SER A CA 1
ATOM 725 C C . SER A 1 98 ? -6.126 1.254 27.986 1.00 53.34 98 SER A C 1
ATOM 727 O O . SER A 1 98 ? -5.716 2.039 28.843 1.00 53.34 98 SER A O 1
ATOM 729 N N . HIS A 1 99 ? -7.301 1.435 27.377 1.00 49.25 99 HIS A N 1
ATOM 730 C CA . HIS A 1 99 ? -8.213 2.557 27.600 1.00 49.25 99 HIS A CA 1
ATOM 731 C C . HIS A 1 99 ? -9.529 2.018 28.166 1.00 49.25 99 HIS A C 1
ATOM 733 O O . HIS A 1 99 ? -10.496 1.853 27.436 1.00 49.25 99 HIS A O 1
ATOM 739 N N . GLY A 1 100 ? -9.561 1.715 29.468 1.00 49.47 100 GLY A N 1
ATOM 740 C CA . GLY A 1 100 ? -10.718 1.118 30.144 1.00 49.47 100 GLY A CA 1
ATOM 741 C C . GLY A 1 100 ? -12.058 1.763 29.766 1.00 49.47 100 GLY A C 1
ATOM 742 O O . GLY A 1 100 ? -12.388 2.858 30.224 1.00 49.47 100 GLY A O 1
ATOM 743 N N . PHE A 1 101 ? -12.834 1.065 28.938 1.00 51.31 101 PHE A N 1
ATOM 744 C CA . PHE A 1 101 ? -14.195 1.447 28.577 1.00 51.31 101 PHE A CA 1
ATOM 745 C C . PHE A 1 101 ? -15.201 0.888 29.600 1.00 51.31 101 PHE A C 1
ATOM 747 O O . PHE A 1 101 ? -14.973 -0.172 30.196 1.00 51.31 101 PHE A O 1
ATOM 754 N N . PRO A 1 102 ? -16.333 1.578 29.827 1.00 47.19 102 PRO A N 1
ATOM 755 C CA . PRO A 1 102 ? -17.380 1.089 30.715 1.00 47.19 102 PRO A CA 1
ATOM 756 C C . PRO A 1 102 ? -18.000 -0.192 30.133 1.00 47.19 102 PRO A C 1
ATOM 758 O O . PRO A 1 102 ? -18.590 -0.157 29.058 1.00 47.19 102 PRO A O 1
ATOM 761 N N . GLY A 1 103 ? -17.857 -1.318 30.841 1.00 53.22 103 GLY A N 1
ATOM 762 C CA . GLY A 1 103 ? -18.385 -2.627 30.420 1.00 53.22 103 GLY A CA 1
ATOM 763 C C . GLY A 1 103 ? -17.417 -3.809 30.563 1.00 53.22 103 GLY A C 1
ATOM 764 O O . GLY A 1 103 ? -17.849 -4.948 30.441 1.00 53.22 103 GLY A O 1
ATOM 765 N N . ALA A 1 104 ? -16.145 -3.573 30.911 1.00 48.44 104 ALA A N 1
ATOM 766 C CA . ALA A 1 104 ? -15.095 -4.601 31.056 1.00 48.44 104 ALA A CA 1
ATOM 767 C C . ALA A 1 104 ? -15.379 -5.740 32.073 1.00 48.44 104 ALA A C 1
ATOM 769 O O . ALA A 1 104 ? -14.576 -6.657 32.215 1.00 48.44 104 ALA A O 1
ATOM 770 N N . SER A 1 105 ? -16.505 -5.691 32.797 1.00 47.91 105 SER A N 1
ATOM 771 C CA . SER A 1 105 ? -16.958 -6.741 33.721 1.00 47.91 105 SER A CA 1
ATOM 772 C C . SER A 1 105 ? -17.938 -7.739 33.087 1.00 47.91 105 SER A C 1
ATOM 774 O O . SER A 1 105 ? -18.232 -8.759 33.715 1.00 47.91 105 SER A O 1
ATOM 776 N N . GLU A 1 106 ? -18.468 -7.487 31.887 1.00 52.00 106 GLU A N 1
ATOM 777 C CA . GLU A 1 106 ? -19.357 -8.444 31.222 1.00 52.00 106 GLU A CA 1
ATOM 778 C C . GLU A 1 106 ? -18.524 -9.517 30.518 1.00 52.00 106 GLU A C 1
ATOM 780 O O . GLU A 1 106 ? -18.050 -9.366 29.396 1.00 52.00 106 GLU A O 1
ATOM 785 N N . THR A 1 107 ? -18.327 -10.630 31.229 1.00 49.78 107 THR A N 1
ATOM 786 C CA . THR A 1 107 ? -17.781 -11.884 30.696 1.00 49.78 107 THR A CA 1
ATOM 787 C C . THR A 1 107 ? -18.790 -12.479 29.707 1.00 49.78 107 THR A C 1
ATOM 789 O O . THR A 1 107 ? -19.552 -13.385 30.034 1.00 49.78 107 THR A O 1
ATOM 792 N N . GLY A 1 108 ? -18.846 -11.913 28.505 1.00 52.97 108 GLY A N 1
ATOM 793 C CA . GLY A 1 108 ? -19.726 -12.332 27.423 1.00 52.97 108 GLY A CA 1
ATOM 794 C C . GLY A 1 108 ? -18.954 -12.364 26.114 1.00 52.97 108 GLY A C 1
ATOM 795 O O . GLY A 1 108 ? -18.880 -11.365 25.412 1.00 52.97 108 GLY A O 1
ATOM 796 N N . ASN A 1 109 ? -18.391 -13.527 25.779 1.00 57.53 109 ASN A N 1
ATOM 797 C CA . ASN A 1 109 ? -17.543 -13.783 24.602 1.00 57.53 109 ASN A CA 1
ATOM 798 C C . ASN A 1 109 ? -18.309 -13.751 23.255 1.00 57.53 109 ASN A C 1
ATOM 800 O O . ASN A 1 109 ? -17.982 -14.501 22.333 1.00 57.53 109 ASN A O 1
ATOM 804 N N . CYS A 1 110 ? -19.380 -12.965 23.141 1.00 60.34 110 CYS A N 1
ATOM 805 C CA . CYS A 1 110 ? -20.174 -12.859 21.924 1.00 60.34 110 CYS A CA 1
ATOM 806 C C . CYS A 1 110 ? -19.708 -11.650 21.106 1.00 60.34 110 CYS A C 1
ATOM 808 O O . CYS A 1 110 ? -19.642 -10.541 21.628 1.00 60.34 110 CYS A O 1
ATOM 810 N N . LEU A 1 111 ? -19.453 -11.840 19.804 1.00 64.50 111 LEU A N 1
ATOM 811 C CA . LEU A 1 111 ? -19.081 -10.758 18.875 1.00 64.50 111 LEU A CA 1
ATOM 812 C C . LEU A 1 111 ? -20.019 -9.548 18.953 1.00 64.50 111 LEU A C 1
ATOM 814 O O . LEU A 1 111 ? -19.578 -8.410 18.830 1.00 64.50 111 LEU A O 1
ATOM 818 N N . VAL A 1 112 ? -21.314 -9.814 19.142 1.00 64.00 112 VAL A N 1
ATOM 819 C CA . VAL A 1 112 ? -22.366 -8.793 19.201 1.00 64.00 112 VAL A CA 1
ATOM 820 C C . VAL A 1 112 ? -22.289 -7.992 20.497 1.00 64.00 112 VAL A C 1
ATOM 822 O O . VAL A 1 112 ? -22.712 -6.843 20.509 1.00 64.00 112 VAL A O 1
ATOM 825 N N . ASP A 1 113 ? -21.729 -8.568 21.564 1.00 66.44 113 ASP A N 1
ATOM 826 C CA . ASP A 1 113 ? -21.616 -7.934 22.876 1.00 66.44 113 ASP A CA 1
ATOM 827 C C . ASP A 1 113 ? -20.309 -7.174 23.094 1.00 66.44 113 ASP A C 1
ATOM 829 O O . ASP A 1 113 ? -20.240 -6.352 24.008 1.00 66.44 113 ASP A O 1
ATOM 833 N N . SER A 1 114 ? -19.330 -7.341 22.201 1.00 73.75 114 SER A N 1
ATOM 834 C CA . SER A 1 114 ? -18.083 -6.579 22.228 1.00 73.75 114 SER A CA 1
ATOM 835 C C . SER A 1 114 ? -18.359 -5.071 22.135 1.00 73.75 114 SER A C 1
ATOM 837 O O . SER A 1 114 ? -18.894 -4.566 21.142 1.00 73.75 114 SER A O 1
ATOM 839 N N . CYS A 1 115 ? -17.991 -4.331 23.187 1.00 73.75 115 CYS A N 1
ATOM 840 C CA . CYS A 1 115 ? -18.230 -2.888 23.301 1.00 73.75 115 CYS A CA 1
ATOM 841 C C . CYS A 1 115 ? -17.600 -2.105 22.135 1.00 73.75 115 CYS A C 1
ATOM 843 O O . CYS A 1 115 ? -18.217 -1.190 21.589 1.00 73.75 115 CYS A O 1
ATOM 845 N N . ILE A 1 116 ? -16.408 -2.519 21.694 1.00 81.31 116 ILE A N 1
ATOM 846 C CA . ILE A 1 116 ? -15.691 -1.893 20.577 1.00 81.31 116 ILE A CA 1
ATOM 847 C C . ILE A 1 116 ? -16.465 -2.081 19.268 1.00 81.31 116 ILE A C 1
ATOM 849 O O . ILE A 1 116 ? -16.641 -1.128 18.512 1.00 81.31 116 ILE A O 1
ATOM 853 N N . VAL A 1 117 ? -16.990 -3.284 19.017 1.00 84.56 117 VAL A N 1
ATOM 854 C CA . VAL A 1 117 ? -17.781 -3.578 17.810 1.00 84.56 117 VAL A CA 1
ATOM 855 C C . VAL A 1 117 ? -19.090 -2.784 17.807 1.00 84.56 117 VAL A C 1
ATOM 857 O O . VAL A 1 117 ? -19.455 -2.214 16.776 1.00 84.56 117 VAL A O 1
ATOM 860 N N . LYS A 1 118 ? -19.766 -2.668 18.961 1.00 84.31 118 LYS A N 1
ATOM 861 C CA . LYS A 1 118 ? -20.947 -1.798 19.116 1.00 84.31 118 LYS A CA 1
ATOM 862 C C . LYS A 1 118 ? -20.608 -0.338 18.800 1.00 84.31 118 LYS A C 1
ATOM 864 O O . LYS A 1 118 ? -21.346 0.306 18.058 1.00 84.31 118 LYS A O 1
ATOM 869 N N . GLY A 1 119 ? -19.475 0.160 19.300 1.00 85.19 119 GLY A N 1
ATOM 870 C CA . GLY A 1 119 ? -18.993 1.516 19.023 1.00 85.19 119 GLY A CA 1
ATOM 871 C C . GLY A 1 119 ? -18.711 1.765 17.539 1.00 85.19 119 GLY A C 1
ATOM 872 O O . GLY A 1 119 ? -19.126 2.789 17.002 1.00 85.19 119 GLY A O 1
ATOM 873 N N . ILE A 1 120 ? -18.072 0.810 16.854 1.00 88.75 120 ILE A N 1
ATOM 874 C CA . ILE A 1 120 ? -17.829 0.887 15.404 1.00 88.75 120 ILE A CA 1
ATOM 875 C C . ILE A 1 120 ? -19.154 0.898 14.636 1.00 88.75 120 ILE A C 1
ATOM 877 O O . ILE A 1 120 ? -19.337 1.733 13.756 1.00 88.75 120 ILE A O 1
ATOM 881 N N . THR A 1 121 ? -20.091 0.015 14.992 1.00 89.12 121 THR A N 1
ATOM 882 C CA . THR A 1 121 ? -21.411 -0.066 14.342 1.00 89.12 121 THR A CA 1
ATOM 883 C C . THR A 1 121 ? -22.161 1.259 14.478 1.00 89.12 121 THR A C 1
ATOM 885 O O . THR A 1 121 ? -22.594 1.833 13.486 1.00 89.12 121 THR A O 1
ATOM 888 N N . GLN A 1 122 ? -22.203 1.819 15.691 1.00 90.88 122 GLN A N 1
ATOM 889 C CA . GLN A 1 122 ? -22.814 3.123 15.938 1.00 90.88 122 GLN A CA 1
ATOM 890 C C . GLN A 1 122 ? -22.124 4.251 15.155 1.00 90.88 122 GLN A C 1
ATOM 892 O O . GLN A 1 122 ? -22.791 5.161 14.662 1.00 90.88 122 GLN A O 1
ATOM 897 N N . PHE A 1 123 ? -20.795 4.225 15.041 1.00 88.75 123 PHE A N 1
ATOM 898 C CA . PHE A 1 123 ? -20.060 5.218 14.260 1.00 88.75 123 PHE A CA 1
ATOM 899 C C . PHE A 1 123 ? -20.432 5.152 12.774 1.00 88.75 123 PHE A C 1
ATOM 901 O O . PHE A 1 123 ? -20.731 6.189 12.186 1.00 88.75 123 PHE A O 1
ATOM 908 N N . VAL A 1 124 ? -20.475 3.949 12.195 1.00 91.62 124 VAL A N 1
ATOM 909 C CA . VAL A 1 124 ? -20.854 3.728 10.789 1.00 91.62 124 VAL A CA 1
ATOM 910 C C . VAL A 1 124 ? -22.303 4.150 10.526 1.00 91.62 124 VAL A C 1
ATOM 912 O O . VAL A 1 124 ? -22.576 4.758 9.499 1.00 91.62 124 VAL A O 1
ATOM 915 N N . ASP A 1 125 ? -23.216 3.905 11.467 1.00 92.31 125 ASP A N 1
ATOM 916 C CA . ASP A 1 125 ? -24.627 4.288 11.322 1.00 92.31 125 ASP A CA 1
ATOM 917 C C . ASP A 1 125 ? -24.862 5.805 11.438 1.00 92.31 125 ASP A C 1
ATOM 919 O O . ASP A 1 125 ? -25.851 6.331 10.926 1.00 92.31 125 ASP A O 1
ATOM 923 N N . THR A 1 126 ? -23.988 6.523 12.151 1.00 90.50 126 THR A N 1
ATOM 924 C CA . THR A 1 126 ? -24.171 7.956 12.447 1.00 90.50 126 THR A CA 1
ATOM 925 C C . THR A 1 126 ? -23.376 8.885 11.539 1.00 90.50 126 THR A C 1
ATOM 927 O O . THR A 1 126 ? -23.760 10.047 11.382 1.00 90.50 126 THR A O 1
ATOM 930 N N . LYS A 1 127 ? -22.254 8.427 10.982 1.00 86.62 127 LYS A N 1
ATOM 931 C CA . LYS A 1 127 ? -21.363 9.245 10.156 1.00 86.62 127 LYS A CA 1
ATOM 932 C C . LYS A 1 127 ? -21.525 8.905 8.681 1.00 86.62 127 LYS A C 1
ATOM 934 O O . LYS A 1 127 ? -21.576 7.743 8.303 1.00 86.62 127 LYS A O 1
ATOM 939 N N . GLU A 1 128 ? -21.574 9.943 7.852 1.00 86.62 128 GLU A N 1
ATOM 940 C CA . GLU A 1 128 ? -21.544 9.791 6.399 1.00 86.62 128 GLU A CA 1
ATOM 941 C C . GLU A 1 128 ? -20.174 9.265 5.948 1.00 86.62 128 GLU A C 1
ATOM 943 O O . GLU A 1 128 ? -19.135 9.672 6.477 1.00 86.62 128 GLU A O 1
ATOM 948 N N . GLU A 1 129 ? -20.173 8.350 4.978 1.00 84.25 129 GLU A N 1
ATOM 949 C CA . GLU A 1 129 ? -18.946 7.815 4.393 1.00 84.25 129 GLU A CA 1
ATOM 950 C C . GLU A 1 129 ? -18.207 8.912 3.614 1.00 84.25 129 GLU A C 1
ATOM 952 O O . GLU A 1 129 ? -18.767 9.553 2.726 1.00 84.25 129 GLU A O 1
ATOM 957 N N . ILE A 1 130 ? -16.926 9.112 3.929 1.00 84.88 130 ILE A N 1
ATOM 958 C CA . ILE A 1 130 ? -16.080 10.099 3.256 1.00 84.88 130 ILE A CA 1
ATOM 959 C C . ILE A 1 130 ? -15.279 9.373 2.168 1.00 84.88 130 ILE A C 1
ATOM 961 O O . ILE A 1 130 ? -14.357 8.620 2.498 1.00 84.88 130 ILE A O 1
ATOM 965 N N . PRO A 1 131 ? -15.579 9.579 0.874 1.00 83.94 131 PRO A N 1
ATOM 966 C CA . PRO A 1 131 ? -14.809 8.959 -0.192 1.00 83.94 131 PRO A CA 1
ATOM 967 C C . PRO A 1 131 ? -13.390 9.541 -0.253 1.00 83.94 131 PRO A C 1
ATOM 969 O O . PRO A 1 131 ? -13.138 10.691 0.119 1.00 83.94 131 PRO A O 1
ATOM 972 N N . PHE A 1 132 ? -12.446 8.764 -0.787 1.00 83.50 132 PHE A N 1
ATOM 973 C CA . PHE A 1 132 ? -11.100 9.269 -1.057 1.00 83.50 132 PHE A CA 1
ATOM 974 C C . PHE A 1 132 ? -11.154 10.478 -1.997 1.00 83.50 132 PHE A C 1
ATOM 976 O O . PHE A 1 132 ? -11.780 10.419 -3.057 1.00 83.50 132 PHE A O 1
ATOM 983 N N . ALA A 1 133 ? -10.433 11.546 -1.647 1.00 80.25 133 ALA A N 1
ATOM 984 C CA . ALA A 1 133 ? -10.362 12.760 -2.462 1.00 80.25 133 ALA A CA 1
ATOM 985 C C . ALA A 1 133 ? -9.807 12.485 -3.871 1.00 80.25 133 ALA A C 1
ATOM 987 O O . ALA A 1 133 ? -10.144 13.177 -4.830 1.00 80.25 133 ALA A O 1
ATOM 988 N N . GLN A 1 134 ? -8.953 11.466 -3.999 1.00 81.00 134 GLN A N 1
ATOM 989 C CA . GLN A 1 134 ? -8.431 10.983 -5.271 1.00 81.00 134 GLN A CA 1
ATOM 990 C C . GLN A 1 134 ? -8.571 9.460 -5.349 1.00 81.00 134 GLN A C 1
ATOM 992 O O . GLN A 1 134 ? -8.280 8.772 -4.369 1.00 81.00 134 GLN A O 1
ATOM 997 N N . PRO A 1 135 ? -8.976 8.905 -6.505 1.00 82.38 135 PRO A N 1
ATOM 998 C CA . PRO A 1 135 ? -9.083 7.464 -6.662 1.00 82.38 135 PRO A CA 1
ATOM 999 C C . PRO A 1 135 ? -7.701 6.819 -6.529 1.00 82.38 135 PRO A C 1
ATOM 1001 O O . PRO A 1 135 ? -6.782 7.117 -7.294 1.00 82.38 135 PRO A O 1
ATOM 1004 N N . VAL A 1 136 ? -7.558 5.912 -5.563 1.00 84.56 136 VAL A N 1
ATOM 1005 C CA . VAL A 1 136 ? -6.312 5.167 -5.360 1.00 84.56 136 VAL A CA 1
ATOM 1006 C C . VAL A 1 136 ? -6.143 4.160 -6.506 1.00 84.56 136 VAL A C 1
ATOM 1008 O O . VAL A 1 136 ? -7.055 3.365 -6.767 1.00 84.56 136 VAL A O 1
ATOM 1011 N N . PRO A 1 137 ? -5.004 4.161 -7.222 1.00 81.88 137 PRO A N 1
ATOM 1012 C CA . PRO A 1 137 ? -4.770 3.211 -8.299 1.00 81.88 137 PRO A CA 1
ATOM 1013 C C . PRO A 1 137 ? -4.684 1.786 -7.741 1.00 81.88 137 PRO A C 1
ATOM 1015 O O . PRO A 1 137 ? -4.046 1.536 -6.719 1.00 81.88 137 PRO A O 1
ATOM 1018 N N . LYS A 1 138 ? -5.302 0.827 -8.437 1.00 81.25 138 LYS A N 1
ATOM 1019 C CA . LYS A 1 138 ? -5.234 -0.590 -8.059 1.00 81.25 138 LYS A CA 1
ATOM 1020 C C . LYS A 1 138 ? -3.815 -1.115 -8.289 1.00 81.25 138 LYS A C 1
ATOM 1022 O O . LYS A 1 138 ? -3.258 -0.930 -9.371 1.00 81.25 138 LYS A O 1
ATOM 1027 N N . PHE A 1 139 ? -3.242 -1.756 -7.273 1.00 74.50 139 PHE A N 1
ATOM 1028 C CA . PHE A 1 139 ? -1.930 -2.390 -7.361 1.00 74.50 139 PHE A CA 1
ATOM 1029 C C . PHE A 1 139 ? -2.064 -3.852 -7.827 1.00 74.50 139 PHE A C 1
ATOM 1031 O O . PHE A 1 139 ? -3.008 -4.525 -7.407 1.00 74.50 139 PHE A O 1
ATOM 1038 N N . PRO A 1 140 ? -1.130 -4.374 -8.643 1.00 82.50 140 PRO A N 1
ATOM 1039 C CA . PRO A 1 140 ? -0.010 -3.677 -9.280 1.00 82.50 140 PRO A CA 1
ATOM 1040 C C . PRO A 1 140 ? -0.480 -2.672 -10.334 1.00 82.50 140 PRO A C 1
ATOM 1042 O O . PRO A 1 140 ? -1.372 -2.963 -11.128 1.00 82.50 140 PRO A O 1
ATOM 1045 N N . VAL A 1 141 ? 0.135 -1.482 -10.348 1.00 78.50 141 VAL A N 1
ATOM 1046 C CA . VAL A 1 141 ? -0.142 -0.474 -11.381 1.00 78.50 141 VAL A CA 1
ATOM 1047 C C . VAL A 1 141 ? 0.363 -1.034 -12.703 1.00 78.50 141 VAL A C 1
ATOM 1049 O O . VAL A 1 141 ? 1.566 -1.004 -12.971 1.00 78.50 141 VAL A O 1
ATOM 1052 N N . VAL A 1 142 ? -0.553 -1.569 -13.511 1.00 75.38 142 VAL A N 1
ATOM 1053 C CA . VAL A 1 142 ? -0.243 -2.098 -14.839 1.00 75.38 142 VAL A CA 1
ATOM 1054 C C . VAL A 1 142 ? 0.209 -0.928 -15.700 1.00 75.38 142 VAL A C 1
ATOM 1056 O O . VAL A 1 142 ? -0.588 -0.163 -16.239 1.00 75.38 142 VAL A O 1
ATOM 1059 N N . ARG A 1 143 ? 1.524 -0.750 -15.800 1.00 74.81 143 ARG A N 1
ATOM 1060 C CA . ARG A 1 143 ? 2.106 0.051 -16.871 1.00 74.81 143 ARG A CA 1
ATOM 1061 C C . ARG A 1 143 ? 1.920 -0.766 -18.141 1.00 74.81 143 ARG A C 1
ATOM 1063 O O . ARG A 1 143 ? 2.026 -1.987 -18.085 1.00 74.81 143 ARG A O 1
ATOM 1070 N N . ASN A 1 144 ? 1.640 -0.117 -19.269 1.00 71.62 144 ASN A N 1
ATOM 1071 C CA . ASN A 1 144 ? 1.674 -0.796 -20.562 1.00 71.62 144 ASN A CA 1
ATOM 1072 C C . ASN A 1 144 ? 3.100 -1.317 -20.773 1.00 71.62 144 ASN A C 1
ATOM 1074 O O . ASN A 1 144 ? 3.976 -0.585 -21.242 1.00 71.62 144 ASN A O 1
ATOM 1078 N N . GLU A 1 145 ? 3.355 -2.548 -20.342 1.00 65.00 145 GLU A N 1
ATOM 1079 C CA . GLU A 1 145 ? 4.625 -3.207 -20.550 1.00 65.00 145 GLU A CA 1
ATOM 1080 C C . GLU A 1 145 ? 4.780 -3.369 -22.054 1.00 65.00 145 GLU A C 1
ATOM 1082 O O . GLU A 1 145 ? 3.929 -3.943 -22.739 1.00 65.00 145 GLU A O 1
ATOM 1087 N N . LYS A 1 146 ? 5.865 -2.812 -22.594 1.00 73.38 146 LYS A N 1
ATOM 1088 C CA . LYS A 1 146 ? 6.282 -3.168 -23.943 1.00 73.38 146 LYS A CA 1
ATOM 1089 C C . LYS A 1 146 ? 6.635 -4.646 -23.876 1.00 73.38 146 LYS A C 1
ATOM 1091 O O . LYS A 1 146 ? 7.682 -4.994 -23.335 1.00 73.38 146 LYS A O 1
ATOM 1096 N N . LEU A 1 147 ? 5.735 -5.494 -24.367 1.00 71.81 147 LEU A N 1
ATOM 1097 C CA . LEU A 1 147 ? 5.982 -6.924 -24.461 1.00 71.81 147 LEU A CA 1
ATOM 1098 C C . LEU A 1 147 ? 7.284 -7.113 -25.234 1.00 71.81 147 LEU A C 1
ATOM 1100 O O . LEU A 1 147 ? 7.411 -6.644 -26.367 1.00 71.81 147 LEU A O 1
ATOM 1104 N N . VAL A 1 148 ? 8.259 -7.763 -24.602 1.00 79.25 148 VAL A N 1
ATOM 1105 C CA . VAL A 1 148 ? 9.482 -8.151 -25.297 1.00 79.25 148 VAL A CA 1
ATOM 1106 C C . VAL A 1 148 ? 9.060 -9.139 -26.386 1.00 79.25 148 VAL A C 1
ATOM 1108 O O . VAL A 1 148 ? 8.421 -10.148 -26.065 1.00 79.25 148 VAL A O 1
ATOM 1111 N N . PRO A 1 149 ? 9.332 -8.853 -27.670 1.00 84.94 149 PRO A N 1
ATOM 1112 C CA . PRO A 1 149 ? 8.924 -9.742 -28.742 1.00 84.94 149 PRO A CA 1
ATOM 1113 C C . PRO A 1 149 ? 9.592 -11.110 -28.552 1.00 84.94 149 PRO A C 1
ATOM 1115 O O . PRO A 1 149 ? 10.754 -11.217 -28.161 1.00 84.94 149 PRO A O 1
ATOM 1118 N N . SER A 1 150 ? 8.833 -12.176 -28.792 1.00 87.12 150 SER A N 1
ATOM 1119 C CA . SER A 1 150 ? 9.367 -13.540 -28.749 1.00 87.12 150 SER A CA 1
ATOM 1120 C C . SER A 1 150 ? 10.153 -13.854 -30.017 1.00 87.12 150 SER A C 1
ATOM 1122 O O . SER A 1 150 ? 9.994 -13.172 -31.031 1.00 87.12 150 SER A O 1
ATOM 1124 N N . PHE A 1 151 ? 10.936 -14.933 -30.002 1.00 85.75 151 PHE A N 1
ATOM 1125 C CA . PHE A 1 151 ? 11.630 -15.428 -31.199 1.00 85.75 151 PHE A CA 1
ATOM 1126 C C . PHE A 1 151 ? 10.683 -15.595 -32.403 1.00 85.75 151 PHE A C 1
ATOM 1128 O O . PHE A 1 151 ? 11.008 -15.185 -33.515 1.00 85.75 151 PHE A O 1
ATOM 1135 N N . LYS A 1 152 ? 9.457 -16.097 -32.174 1.00 83.38 152 LYS A N 1
ATOM 1136 C CA . LYS A 1 152 ? 8.409 -16.184 -33.207 1.00 83.38 152 LYS A CA 1
ATOM 1137 C C . LYS A 1 152 ? 7.972 -14.811 -33.730 1.00 83.38 152 LYS A C 1
ATOM 1139 O O . LYS A 1 152 ? 7.722 -14.678 -34.921 1.00 83.38 152 LYS A O 1
ATOM 1144 N N . HIS A 1 153 ? 7.857 -13.808 -32.860 1.00 84.31 153 HIS A N 1
ATOM 1145 C CA . HIS A 1 153 ? 7.472 -12.452 -33.263 1.00 84.31 153 HIS A CA 1
ATOM 1146 C C . HIS A 1 153 ? 8.595 -11.720 -34.014 1.00 84.31 153 HIS A C 1
ATOM 1148 O O . HIS A 1 153 ? 8.296 -10.899 -34.877 1.00 84.31 153 HIS A O 1
ATOM 1154 N N . MET A 1 154 ? 9.865 -12.032 -33.726 1.00 79.94 154 MET A N 1
ATOM 1155 C CA . MET A 1 154 ? 11.027 -11.458 -34.423 1.00 79.94 154 MET A CA 1
ATOM 1156 C C . MET A 1 154 ? 11.446 -12.240 -35.677 1.00 79.94 154 MET A C 1
ATOM 1158 O O . MET A 1 154 ? 12.328 -11.795 -36.401 1.00 79.94 154 MET A O 1
ATOM 1162 N N . ASN A 1 155 ? 10.806 -13.381 -35.967 1.00 82.06 155 ASN A N 1
ATOM 1163 C CA . ASN A 1 155 ? 11.218 -14.326 -37.016 1.00 82.06 155 ASN A CA 1
ATOM 1164 C C . ASN A 1 155 ? 12.685 -14.782 -36.879 1.00 82.06 155 ASN A C 1
ATOM 1166 O O . ASN A 1 155 ? 13.347 -15.086 -37.871 1.00 82.06 155 ASN A O 1
ATOM 1170 N N . GLU A 1 156 ? 13.186 -14.848 -35.646 1.00 80.62 156 GLU A N 1
ATOM 1171 C CA . GLU A 1 156 ? 14.536 -15.307 -35.337 1.00 80.62 156 GLU A CA 1
ATOM 1172 C C . GLU A 1 156 ? 14.504 -16.767 -34.886 1.00 80.62 156 GLU A C 1
ATOM 1174 O O . GLU A 1 156 ? 13.650 -17.180 -34.097 1.00 80.62 156 GLU A O 1
ATOM 1179 N N . ALA A 1 157 ? 15.448 -17.569 -35.381 1.00 82.69 157 ALA A N 1
ATOM 1180 C CA . ALA A 1 157 ? 15.615 -18.929 -34.896 1.00 82.69 157 ALA A CA 1
ATOM 1181 C C . ALA A 1 157 ? 16.309 -18.889 -33.525 1.00 82.69 157 ALA A C 1
ATOM 1183 O O . ALA A 1 157 ? 17.370 -18.270 -33.405 1.00 82.69 157 ALA A O 1
ATOM 1184 N N . PRO A 1 158 ? 15.757 -19.550 -32.492 1.00 85.25 158 PRO A N 1
ATOM 1185 C CA . PRO A 1 158 ? 16.430 -19.617 -31.208 1.00 85.25 158 PRO A CA 1
ATOM 1186 C C . PRO A 1 158 ? 17.792 -20.318 -31.366 1.00 85.25 158 PRO A C 1
ATOM 1188 O O . PRO A 1 158 ? 17.896 -21.299 -32.110 1.00 85.25 158 PRO A O 1
ATOM 1191 N N . PRO A 1 159 ? 18.841 -19.873 -30.651 1.00 83.50 159 PRO A N 1
ATOM 1192 C CA . PRO A 1 159 ? 20.202 -20.383 -30.839 1.00 83.50 159 PRO A CA 1
ATOM 1193 C C . PRO A 1 159 ? 20.381 -21.856 -30.429 1.00 83.50 159 PRO A C 1
ATOM 1195 O O . PRO A 1 159 ? 21.381 -22.477 -30.782 1.00 83.50 159 PRO A O 1
ATOM 1198 N N . GLY A 1 160 ? 19.423 -22.443 -29.701 1.00 85.00 160 GLY A N 1
ATOM 1199 C CA . GLY A 1 160 ? 19.455 -23.837 -29.264 1.00 85.00 160 GLY A CA 1
ATOM 1200 C C . GLY A 1 160 ? 18.121 -24.553 -29.471 1.00 85.00 160 GLY A C 1
ATOM 1201 O O . GLY A 1 160 ? 17.059 -23.984 -29.242 1.00 85.00 160 GLY A O 1
ATOM 1202 N N . LYS A 1 161 ? 18.171 -25.847 -29.823 1.00 84.62 161 LYS A N 1
ATOM 1203 C CA . LYS A 1 161 ? 16.981 -26.706 -30.022 1.00 84.62 161 LYS A CA 1
ATOM 1204 C C . LYS A 1 161 ? 16.124 -26.898 -28.761 1.00 84.62 161 LYS A C 1
ATOM 1206 O O . LYS A 1 161 ? 14.970 -27.290 -28.871 1.00 84.62 161 LYS A O 1
ATOM 1211 N N . HIS A 1 162 ? 16.695 -26.661 -27.580 1.00 89.75 162 HIS A N 1
ATOM 1212 C CA . HIS A 1 162 ? 15.998 -26.750 -26.293 1.00 89.75 162 HIS A CA 1
ATOM 1213 C C . HIS A 1 162 ? 15.234 -25.465 -25.938 1.00 89.75 162 HIS A C 1
ATOM 1215 O O . HIS A 1 162 ? 14.475 -25.461 -24.973 1.00 89.75 162 HIS A O 1
ATOM 1221 N N . ILE A 1 163 ? 15.444 -24.374 -26.684 1.00 89.06 163 ILE A N 1
ATOM 1222 C CA . ILE A 1 163 ? 14.826 -23.079 -26.409 1.00 89.06 163 ILE A CA 1
ATOM 1223 C C . ILE A 1 163 ? 13.535 -22.984 -27.230 1.00 89.06 163 ILE A C 1
ATOM 1225 O O . ILE A 1 163 ? 13.581 -23.049 -28.462 1.00 89.06 163 ILE A O 1
ATOM 1229 N N . PRO A 1 164 ? 12.373 -22.831 -26.582 1.00 89.06 164 PRO A N 1
ATOM 1230 C CA . PRO A 1 164 ? 11.108 -22.762 -27.289 1.00 89.06 164 PRO A CA 1
ATOM 1231 C C . PRO A 1 164 ? 10.914 -21.412 -27.992 1.00 89.06 164 PRO A C 1
ATOM 1233 O O . PRO A 1 164 ? 11.281 -20.357 -27.480 1.00 89.06 164 PRO A O 1
ATOM 1236 N N . SER A 1 165 ? 10.231 -21.424 -29.138 1.00 85.75 165 SER A N 1
ATOM 1237 C CA . SER A 1 165 ? 9.976 -20.229 -29.962 1.00 85.75 165 SER A CA 1
ATOM 1238 C C . SER A 1 165 ? 9.019 -19.202 -29.334 1.00 85.75 165 SER A C 1
ATOM 1240 O O . SER A 1 165 ? 8.874 -18.097 -29.859 1.00 85.75 165 SER A O 1
ATOM 1242 N N . TRP A 1 166 ? 8.316 -19.567 -28.255 1.00 88.00 166 TRP A N 1
ATOM 1243 C CA . TRP A 1 166 ? 7.416 -18.676 -27.513 1.00 88.00 166 TRP A CA 1
ATOM 1244 C C . TRP A 1 166 ? 8.135 -17.830 -26.452 1.00 88.00 166 TRP A C 1
ATOM 1246 O O . TRP A 1 166 ? 7.532 -16.901 -25.923 1.00 88.00 166 TRP A O 1
ATOM 1256 N N . LEU A 1 167 ? 9.407 -18.117 -26.160 1.00 90.19 167 LEU A N 1
ATOM 1257 C CA . LEU A 1 167 ? 10.210 -17.361 -25.199 1.00 90.19 167 LEU A CA 1
ATOM 1258 C C . LEU A 1 167 ? 10.554 -15.959 -25.750 1.00 90.19 167 LEU A C 1
ATOM 1260 O O . LEU A 1 167 ? 10.752 -15.834 -26.967 1.00 90.19 167 LEU A O 1
ATOM 1264 N N . PRO A 1 168 ? 10.648 -14.916 -24.898 1.00 88.19 168 PRO A N 1
ATOM 1265 C CA . PRO A 1 168 ? 11.219 -13.627 -25.281 1.00 88.19 168 PRO A CA 1
ATOM 1266 C C . PRO A 1 168 ? 12.564 -13.803 -25.986 1.00 88.19 168 PRO A C 1
ATOM 1268 O O . PRO A 1 168 ? 13.389 -14.613 -25.552 1.00 88.19 168 PRO A O 1
ATOM 1271 N N . ALA A 1 169 ? 12.762 -13.071 -27.080 1.00 87.88 169 ALA A N 1
ATOM 1272 C CA . ALA A 1 169 ? 14.013 -13.134 -27.811 1.00 87.88 169 ALA A CA 1
ATOM 1273 C C . ALA A 1 169 ? 15.169 -12.601 -26.954 1.00 87.88 169 ALA A C 1
ATOM 1275 O O . ALA A 1 169 ? 14.988 -11.726 -26.101 1.00 87.88 169 ALA A O 1
ATOM 1276 N N . PHE A 1 170 ? 16.362 -13.152 -27.166 1.00 86.88 170 PHE A N 1
ATOM 1277 C CA . PHE A 1 170 ? 17.553 -12.685 -26.468 1.00 86.88 170 PHE A CA 1
ATOM 1278 C C . PHE A 1 170 ? 17.925 -11.270 -26.925 1.00 86.88 170 PHE A C 1
ATOM 1280 O O . PHE A 1 170 ? 17.672 -10.920 -28.079 1.00 86.88 170 PHE A O 1
ATOM 1287 N N . PRO A 1 171 ? 18.513 -10.443 -26.041 1.00 84.81 171 PRO A N 1
ATOM 1288 C CA . PRO A 1 171 ? 19.037 -9.152 -26.457 1.00 84.81 171 PRO A CA 1
ATOM 1289 C C . PRO A 1 171 ? 20.102 -9.355 -27.538 1.00 84.81 171 PRO A C 1
ATOM 1291 O O . PRO A 1 171 ? 20.872 -10.318 -27.493 1.00 84.81 171 PRO A O 1
ATOM 1294 N N . ASP A 1 172 ? 20.142 -8.444 -28.506 1.00 82.06 172 ASP A N 1
ATOM 1295 C CA . ASP A 1 172 ? 21.078 -8.513 -29.627 1.00 82.06 172 ASP A CA 1
ATOM 1296 C C . ASP A 1 172 ? 22.537 -8.564 -29.114 1.00 82.06 172 ASP A C 1
ATOM 1298 O O . ASP A 1 172 ? 22.863 -7.852 -28.155 1.00 82.06 172 ASP A O 1
ATOM 1302 N N . PRO A 1 173 ? 23.427 -9.366 -29.735 1.00 82.50 173 PRO A N 1
ATOM 1303 C CA . PRO A 1 173 ? 24.879 -9.310 -29.572 1.00 82.50 173 PRO A CA 1
ATOM 1304 C C . PRO A 1 173 ? 25.490 -7.945 -29.268 1.00 82.50 173 PRO A C 1
ATOM 1306 O O . PRO A 1 173 ? 26.342 -7.874 -28.389 1.00 82.50 173 PRO A O 1
ATOM 1309 N N . HIS A 1 174 ? 25.074 -6.855 -29.920 1.00 75.75 174 HIS A N 1
ATOM 1310 C CA . HIS A 1 174 ? 25.643 -5.525 -29.637 1.00 75.75 174 HIS A CA 1
ATOM 1311 C C . HIS A 1 174 ? 25.281 -4.963 -28.247 1.00 75.75 174 HIS A C 1
ATOM 1313 O O . HIS A 1 174 ? 25.900 -4.004 -27.793 1.00 75.75 174 HIS A O 1
ATOM 1319 N N . THR A 1 175 ? 24.278 -5.540 -27.577 1.00 80.94 175 THR A N 1
ATOM 1320 C CA . THR A 1 175 ? 23.834 -5.160 -26.227 1.00 80.94 175 THR A CA 1
ATOM 1321 C C . THR A 1 175 ? 24.750 -5.739 -25.146 1.00 80.94 175 THR A C 1
ATOM 1323 O O . THR A 1 175 ? 24.927 -5.112 -24.105 1.00 80.94 175 THR A O 1
ATOM 1326 N N . TYR A 1 176 ? 25.340 -6.921 -25.373 1.00 78.75 176 TYR A N 1
ATOM 1327 C CA . TYR A 1 176 ? 26.200 -7.602 -24.391 1.00 78.75 176 TYR A CA 1
ATOM 1328 C C . TYR A 1 176 ? 27.669 -7.716 -24.821 1.00 78.75 176 TYR A C 1
ATOM 1330 O O . TYR A 1 176 ? 28.553 -7.800 -23.970 1.00 78.75 176 TYR A O 1
ATOM 1338 N N . ASN A 1 177 ? 27.959 -7.689 -26.123 1.00 81.62 177 ASN A N 1
ATOM 1339 C CA . ASN A 1 177 ? 29.322 -7.600 -26.622 1.00 81.62 177 ASN A CA 1
ATOM 1340 C C . ASN A 1 177 ? 29.756 -6.138 -26.619 1.00 81.62 177 ASN A C 1
ATOM 1342 O O . ASN A 1 177 ? 29.152 -5.295 -27.285 1.00 81.62 177 ASN A O 1
ATOM 1346 N N . HIS A 1 178 ? 30.849 -5.847 -25.915 1.00 71.38 178 HIS A N 1
ATOM 1347 C CA . HIS A 1 178 ? 31.474 -4.533 -25.938 1.00 71.38 178 HIS A CA 1
ATOM 1348 C C . HIS A 1 178 ? 32.069 -4.268 -27.328 1.00 71.38 178 HIS A C 1
ATOM 1350 O O . HIS A 1 178 ? 33.240 -4.543 -27.595 1.00 71.38 178 HIS A O 1
ATOM 1356 N N . THR A 1 179 ? 31.248 -3.737 -28.230 1.00 73.38 179 THR A N 1
ATOM 1357 C CA . THR A 1 179 ? 31.708 -3.248 -29.527 1.00 73.38 179 THR A CA 1
ATOM 1358 C C . THR A 1 179 ? 32.425 -1.928 -29.257 1.00 73.38 179 THR A C 1
ATOM 1360 O O . THR A 1 179 ? 31.774 -0.996 -28.777 1.00 73.38 179 THR A O 1
ATOM 1363 N N . PRO A 1 180 ? 33.749 -1.807 -29.483 1.00 72.25 180 PRO A N 1
ATOM 1364 C CA . PRO A 1 180 ? 34.415 -0.525 -29.320 1.00 72.25 180 PRO A CA 1
ATOM 1365 C C . PRO A 1 180 ? 33.735 0.476 -30.259 1.00 72.25 180 PRO A C 1
ATOM 1367 O O . PRO A 1 180 ? 33.831 0.367 -31.478 1.00 72.25 180 PRO A O 1
ATOM 1370 N N . MET A 1 181 ? 33.019 1.448 -29.684 1.00 63.12 181 MET A N 1
ATOM 1371 C CA . MET A 1 181 ? 32.309 2.496 -30.435 1.00 63.12 181 MET A CA 1
ATOM 1372 C C . MET A 1 181 ? 33.257 3.334 -31.304 1.00 63.12 181 MET A C 1
ATOM 1374 O O . MET A 1 181 ? 32.828 4.047 -32.209 1.00 63.12 181 MET A O 1
ATOM 1378 N N . TRP A 1 182 ? 34.556 3.243 -31.033 1.00 59.16 182 TRP A N 1
ATOM 1379 C CA . TRP A 1 182 ? 35.593 3.877 -31.812 1.00 59.16 182 TRP A CA 1
ATOM 1380 C C . TRP A 1 182 ? 36.127 2.911 -32.869 1.00 59.16 182 TRP A C 1
ATOM 1382 O O . TRP A 1 182 ? 37.035 2.122 -32.612 1.00 59.16 182 TRP A O 1
ATOM 1392 N N . THR A 1 183 ? 35.601 3.003 -34.093 1.00 63.28 183 THR A N 1
ATOM 1393 C CA . THR A 1 183 ? 36.436 2.663 -35.247 1.00 63.28 183 THR A CA 1
ATOM 1394 C C . THR A 1 183 ? 37.545 3.703 -35.263 1.00 63.28 183 THR A C 1
ATOM 1396 O O . THR A 1 183 ? 37.278 4.875 -35.538 1.00 63.28 183 THR A O 1
ATOM 1399 N N . GLU A 1 184 ? 38.767 3.306 -34.909 1.00 61.75 184 GLU A N 1
ATOM 1400 C CA . GLU A 1 184 ? 39.931 4.156 -35.113 1.00 61.75 184 GLU A CA 1
ATOM 1401 C C . GLU A 1 184 ? 39.932 4.550 -36.590 1.00 61.75 184 GLU A C 1
ATOM 1403 O O . GLU A 1 184 ? 40.126 3.716 -37.477 1.00 61.75 184 GLU A O 1
ATOM 1408 N N . ARG A 1 185 ? 39.582 5.814 -36.878 1.00 65.75 185 ARG A N 1
ATOM 1409 C CA . ARG A 1 185 ? 39.714 6.333 -38.238 1.00 65.75 185 ARG A CA 1
ATOM 1410 C C . ARG A 1 185 ? 41.172 6.115 -38.583 1.00 65.75 185 ARG A C 1
ATOM 1412 O O . ARG A 1 185 ? 42.018 6.551 -37.809 1.00 65.75 185 ARG A O 1
ATOM 1419 N N . ALA A 1 186 ? 41.449 5.452 -39.703 1.00 65.19 186 ALA A N 1
ATOM 1420 C CA . ALA A 1 186 ? 42.800 5.350 -40.225 1.00 65.19 186 ALA A CA 1
ATOM 1421 C C . ALA A 1 186 ? 43.344 6.780 -40.395 1.00 65.19 186 ALA A C 1
ATOM 1423 O O . ALA A 1 186 ? 43.062 7.454 -41.386 1.00 65.19 186 ALA A O 1
ATOM 1424 N N . SER A 1 187 ? 44.033 7.279 -39.368 1.00 64.69 187 SER A N 1
ATOM 1425 C CA . SER A 1 187 ? 44.646 8.596 -39.350 1.00 64.69 187 SER A CA 1
ATOM 1426 C C . SER A 1 187 ? 45.821 8.484 -40.296 1.00 64.69 187 SER A C 1
ATOM 1428 O O . SER A 1 187 ? 46.790 7.771 -40.040 1.00 64.69 187 SER A O 1
ATOM 1430 N N . ASN A 1 188 ? 45.694 9.119 -41.457 1.00 78.62 188 ASN A N 1
ATOM 1431 C CA . ASN A 1 188 ? 46.838 9.329 -42.313 1.00 78.62 188 ASN A CA 1
ATOM 1432 C C . ASN A 1 188 ? 47.545 10.586 -41.783 1.00 78.62 188 ASN A C 1
ATOM 1434 O O . ASN A 1 188 ? 47.043 11.693 -42.004 1.00 78.62 188 ASN A O 1
ATOM 1438 N N . PRO A 1 189 ? 48.713 10.460 -41.124 1.00 81.31 189 PRO A N 1
ATOM 1439 C CA . PRO A 1 189 ? 49.370 11.588 -40.468 1.00 81.31 189 PRO A CA 1
ATOM 1440 C C . PRO A 1 189 ? 49.766 12.695 -41.454 1.00 81.31 189 PRO A C 1
ATOM 1442 O O . PRO A 1 189 ? 49.955 13.842 -41.053 1.00 81.31 189 PRO A O 1
ATOM 1445 N N . CYS A 1 190 ? 49.888 12.385 -42.749 1.00 82.62 190 CYS A N 1
ATOM 1446 C CA . CYS A 1 190 ? 50.114 13.387 -43.786 1.00 82.62 190 CYS A CA 1
ATOM 1447 C C . CYS A 1 190 ? 48.845 14.211 -44.060 1.00 82.62 190 CYS A C 1
ATOM 1449 O O . CYS A 1 190 ? 48.911 15.440 -44.109 1.00 82.62 190 CYS A O 1
ATOM 1451 N N . ALA A 1 191 ? 47.686 13.556 -44.180 1.00 85.00 191 ALA A N 1
ATOM 1452 C CA . ALA A 1 191 ? 46.408 14.226 -44.419 1.00 85.00 191 ALA A CA 1
ATOM 1453 C C . ALA A 1 191 ? 46.016 15.131 -43.241 1.00 85.00 191 ALA A C 1
ATOM 1455 O O . ALA A 1 191 ? 45.632 16.283 -43.453 1.00 85.00 191 ALA A O 1
ATOM 1456 N N . ASP A 1 192 ? 46.224 14.662 -42.010 1.00 85.38 192 ASP A N 1
ATOM 1457 C CA . ASP A 1 192 ? 45.907 15.426 -40.802 1.00 85.38 192 ASP A CA 1
ATOM 1458 C C . ASP A 1 192 ? 46.793 16.675 -40.664 1.00 85.38 192 ASP A C 1
ATOM 1460 O O . ASP A 1 192 ? 46.295 17.761 -40.361 1.00 85.38 192 ASP A O 1
ATOM 1464 N N . LYS A 1 193 ? 48.092 16.572 -40.988 1.00 89.81 193 LYS A N 1
ATOM 1465 C CA . LYS A 1 193 ? 49.007 17.731 -41.041 1.00 89.81 193 LYS A CA 1
ATOM 1466 C C . LYS A 1 193 ? 48.592 18.747 -42.105 1.00 89.81 193 LYS A C 1
ATOM 1468 O O . LYS A 1 193 ? 48.649 19.953 -41.859 1.00 89.81 193 LYS A O 1
ATOM 1473 N N . ILE A 1 194 ? 48.145 18.281 -43.273 1.00 91.56 194 ILE A N 1
ATOM 1474 C CA . ILE A 1 194 ? 47.636 19.153 -44.342 1.00 91.56 194 ILE A CA 1
ATOM 1475 C C . ILE A 1 194 ? 46.358 19.867 -43.885 1.00 91.56 194 ILE A C 1
ATOM 1477 O O . ILE A 1 194 ? 46.212 21.072 -44.105 1.00 91.56 194 ILE A O 1
ATOM 1481 N N . GLU A 1 195 ? 45.431 19.168 -43.230 1.00 90.56 195 GLU A N 1
ATOM 1482 C CA . GLU A 1 195 ? 44.230 19.791 -42.672 1.00 90.56 195 GLU A CA 1
ATOM 1483 C C . GLU A 1 195 ? 44.546 20.788 -41.560 1.00 90.56 195 GLU A C 1
ATOM 1485 O O . GLU A 1 195 ? 43.957 21.870 -41.530 1.00 90.56 195 GLU A O 1
ATOM 1490 N N . GLN A 1 196 ? 45.489 20.467 -40.678 1.00 92.25 196 GLN A N 1
ATOM 1491 C CA . GLN A 1 196 ? 45.923 21.358 -39.609 1.00 92.25 196 GLN A CA 1
ATOM 1492 C C . GLN A 1 196 ? 46.536 22.645 -40.172 1.00 92.25 196 GLN A C 1
ATOM 1494 O O . GLN A 1 196 ? 46.121 23.736 -39.777 1.00 92.25 196 GLN A O 1
ATOM 1499 N N . ALA A 1 197 ? 47.431 22.537 -41.158 1.00 93.44 197 ALA A N 1
ATOM 1500 C CA . ALA A 1 197 ? 47.996 23.695 -41.849 1.00 93.44 197 ALA A CA 1
ATOM 1501 C C . ALA A 1 197 ? 46.900 24.526 -42.540 1.00 93.44 197 ALA A C 1
ATOM 1503 O O . ALA A 1 197 ? 46.870 25.753 -42.440 1.00 93.44 197 ALA A O 1
ATOM 1504 N N . ARG A 1 198 ? 45.920 23.871 -43.180 1.00 94.19 198 ARG A N 1
ATOM 1505 C CA . ARG A 1 198 ? 44.755 24.556 -43.768 1.00 94.19 198 ARG A CA 1
ATOM 1506 C C . ARG A 1 198 ? 43.919 25.288 -42.715 1.00 94.19 198 ARG A C 1
ATOM 1508 O O . ARG A 1 198 ? 43.420 26.376 -43.004 1.00 94.19 198 ARG A O 1
ATOM 1515 N N . ARG A 1 199 ? 43.736 24.716 -41.518 1.00 93.19 199 ARG A N 1
ATOM 1516 C CA . ARG A 1 199 ? 43.024 25.361 -40.398 1.00 93.19 199 ARG A CA 1
ATOM 1517 C C . ARG A 1 199 ? 43.793 26.580 -39.885 1.00 93.19 199 ARG A C 1
ATOM 1519 O O . ARG A 1 199 ? 43.169 27.621 -39.700 1.00 93.19 199 ARG A O 1
ATOM 1526 N N . GLN A 1 200 ? 45.117 26.489 -39.752 1.00 93.19 200 GLN A N 1
ATOM 1527 C CA . GLN A 1 200 ? 45.976 27.612 -39.353 1.00 93.19 200 GLN A CA 1
ATOM 1528 C C . GLN A 1 200 ? 45.911 28.769 -40.356 1.00 93.19 200 GLN A C 1
ATOM 1530 O O . GLN A 1 200 ? 45.553 29.880 -39.978 1.00 93.19 200 GLN A O 1
ATOM 1535 N N . ILE A 1 201 ? 46.102 28.495 -41.651 1.00 94.81 201 ILE A N 1
ATOM 1536 C CA . ILE A 1 201 ? 46.018 29.525 -42.702 1.00 94.81 201 ILE A CA 1
ATOM 1537 C C . ILE A 1 201 ? 44.633 30.195 -42.717 1.00 94.81 201 ILE A C 1
ATOM 1539 O O . ILE A 1 201 ? 44.516 31.404 -42.931 1.00 94.81 201 ILE A O 1
ATOM 1543 N N . LYS A 1 202 ? 43.550 29.433 -42.495 1.00 96.00 202 LYS A N 1
ATOM 1544 C CA . LYS A 1 202 ? 42.194 29.999 -42.388 1.00 96.00 202 LYS A CA 1
ATOM 1545 C C . LYS A 1 202 ? 42.047 30.906 -41.165 1.00 96.00 202 LYS A C 1
ATOM 1547 O O . LYS A 1 202 ? 41.439 31.966 -41.300 1.00 96.00 202 LYS A O 1
ATOM 1552 N N . ALA A 1 203 ? 42.588 30.510 -40.014 1.00 94.44 203 ALA A N 1
ATOM 1553 C CA . ALA A 1 203 ? 42.544 31.300 -38.787 1.00 94.44 203 ALA A CA 1
ATOM 1554 C C . ALA A 1 203 ? 43.333 32.612 -38.924 1.00 94.44 203 ALA A C 1
ATOM 1556 O O . ALA A 1 203 ? 42.799 33.674 -38.619 1.00 94.44 203 ALA A O 1
ATOM 1557 N N . GLU A 1 204 ? 44.545 32.563 -39.481 1.00 94.06 204 GLU A N 1
ATOM 1558 C CA . GLU A 1 204 ? 45.373 33.750 -39.737 1.00 94.06 204 GLU A CA 1
ATOM 1559 C C . GLU A 1 204 ? 44.683 34.723 -40.695 1.00 94.06 204 GLU A C 1
ATOM 1561 O O . GLU A 1 204 ? 44.570 35.916 -40.421 1.00 94.06 204 GLU A O 1
ATOM 1566 N N . ARG A 1 205 ? 44.127 34.215 -41.802 1.00 93.75 205 ARG A N 1
ATOM 1567 C CA . ARG A 1 205 ? 43.363 35.050 -42.740 1.00 93.75 205 ARG A CA 1
ATOM 1568 C C . ARG A 1 205 ? 42.110 35.642 -42.100 1.00 93.75 205 ARG A C 1
ATOM 1570 O O . ARG A 1 205 ? 41.755 36.775 -42.417 1.00 93.75 205 ARG A O 1
ATOM 1577 N N . ALA A 1 206 ? 41.422 34.895 -41.237 1.00 92.25 206 ALA A N 1
ATOM 1578 C CA . ALA A 1 206 ? 40.269 35.406 -40.502 1.00 92.25 206 ALA A CA 1
ATOM 1579 C C . ALA A 1 206 ? 40.676 36.521 -39.525 1.00 92.25 206 ALA A C 1
ATOM 1581 O O . ALA A 1 206 ? 39.989 37.539 -39.466 1.00 92.25 206 ALA A O 1
ATOM 1582 N N . LEU A 1 207 ? 41.815 36.375 -38.839 1.00 92.50 207 LEU A N 1
ATOM 1583 C CA . LEU A 1 207 ? 42.369 37.395 -37.948 1.00 92.50 207 LEU A CA 1
ATOM 1584 C C . LEU A 1 207 ? 42.749 38.667 -38.711 1.00 92.50 207 LEU A C 1
ATOM 1586 O O . LEU A 1 207 ? 42.343 39.754 -38.313 1.00 92.50 207 LEU A O 1
ATOM 1590 N N . LEU A 1 208 ? 43.446 38.540 -39.841 1.00 90.44 208 LEU A N 1
ATOM 1591 C CA . LEU A 1 208 ? 43.805 39.690 -40.677 1.00 90.44 208 LEU A CA 1
ATOM 1592 C C . LEU A 1 208 ? 42.560 40.428 -41.186 1.00 90.44 208 LEU A C 1
ATOM 1594 O O . LEU A 1 208 ? 42.502 41.654 -41.154 1.00 90.44 208 LEU A O 1
ATOM 1598 N N . ARG A 1 209 ? 41.521 39.690 -41.598 1.00 89.62 209 ARG A N 1
ATOM 1599 C CA . ARG A 1 209 ? 40.233 40.282 -41.994 1.00 89.62 209 ARG A CA 1
ATOM 1600 C C . ARG A 1 209 ? 39.537 40.988 -40.831 1.00 89.62 209 ARG A C 1
ATOM 1602 O O . ARG A 1 209 ? 38.920 42.029 -41.044 1.00 89.62 209 ARG A O 1
ATOM 1609 N N . LEU A 1 210 ? 39.618 40.434 -39.620 1.00 86.00 210 LEU A N 1
ATOM 1610 C CA . LEU A 1 210 ? 39.078 41.060 -38.416 1.00 86.00 210 LEU A CA 1
ATOM 1611 C C . LEU A 1 210 ? 39.827 42.361 -38.105 1.00 86.00 210 LEU A C 1
ATOM 1613 O O . LEU A 1 210 ? 39.183 43.386 -37.921 1.00 86.00 210 LEU A O 1
ATOM 1617 N N . GLN A 1 211 ? 41.161 42.345 -38.127 1.00 88.50 211 GLN A N 1
ATOM 1618 C CA . GLN A 1 211 ? 41.993 43.534 -37.917 1.00 88.50 211 GLN A CA 1
ATOM 1619 C C . GLN A 1 211 ? 41.693 44.626 -38.949 1.00 88.50 211 GLN A C 1
ATOM 1621 O O . GLN A 1 211 ? 41.488 45.777 -38.581 1.00 88.50 211 GLN A O 1
ATOM 1626 N N . GLN A 1 212 ? 41.577 44.271 -40.231 1.00 84.50 212 GLN A N 1
ATOM 1627 C CA . GLN A 1 212 ? 41.194 45.217 -41.285 1.00 84.50 212 GLN A CA 1
ATOM 1628 C C . GLN A 1 212 ? 39.801 45.813 -41.055 1.00 84.50 212 GLN A C 1
ATOM 1630 O O . GLN A 1 212 ? 39.606 47.011 -41.255 1.00 84.50 212 GLN A O 1
ATOM 1635 N N . ARG A 1 213 ? 38.833 45.002 -40.603 1.00 82.38 213 ARG A N 1
ATOM 1636 C CA . ARG A 1 213 ? 37.510 45.503 -40.204 1.00 82.38 213 ARG A CA 1
ATOM 1637 C C . ARG A 1 213 ? 37.592 46.434 -39.002 1.00 82.38 213 ARG A C 1
ATOM 1639 O O . ARG A 1 213 ? 36.925 47.457 -39.021 1.00 82.38 213 ARG A O 1
ATOM 1646 N N . PHE A 1 214 ? 38.412 46.126 -38.000 1.00 77.50 214 PHE A N 1
ATOM 1647 C CA . PHE A 1 214 ? 38.641 47.015 -36.860 1.00 77.50 214 PHE A CA 1
ATOM 1648 C C . PHE A 1 214 ? 39.216 48.364 -37.301 1.00 77.50 214 PHE A C 1
ATOM 1650 O O . PHE A 1 214 ? 38.699 49.396 -36.891 1.00 77.50 214 PHE A O 1
ATOM 1657 N N . VAL A 1 215 ? 40.216 48.371 -38.188 1.00 77.81 215 VAL A N 1
ATOM 1658 C CA . VAL A 1 215 ? 40.803 49.609 -38.728 1.00 77.81 215 VAL A CA 1
ATOM 1659 C C . VAL A 1 215 ? 39.769 50.412 -39.519 1.00 77.81 215 VAL A C 1
ATOM 1661 O O . VAL A 1 215 ? 39.637 51.610 -39.298 1.00 77.81 215 VAL A O 1
ATOM 1664 N N . LEU A 1 216 ? 38.982 49.764 -40.386 1.00 69.62 216 LEU A N 1
ATOM 1665 C CA . LEU A 1 216 ? 37.900 50.434 -41.114 1.00 69.62 216 LEU A CA 1
ATOM 1666 C C . LEU A 1 216 ? 36.843 51.016 -40.169 1.00 69.62 216 LEU A C 1
ATOM 1668 O O . LEU A 1 216 ? 36.447 52.158 -40.354 1.00 69.62 216 LEU A O 1
ATOM 1672 N N . VAL A 1 217 ? 36.428 50.274 -39.138 1.00 71.06 217 VAL A N 1
ATOM 1673 C CA . VAL A 1 217 ? 35.440 50.734 -38.150 1.00 71.06 217 VAL A CA 1
ATOM 1674 C C . VAL A 1 217 ? 35.970 51.936 -37.361 1.00 71.06 217 VAL A C 1
ATOM 1676 O O . VAL A 1 217 ? 35.273 52.944 -37.258 1.00 71.06 217 VAL A O 1
ATOM 1679 N N . VAL A 1 218 ? 37.217 51.888 -36.885 1.00 66.50 218 VAL A N 1
ATOM 1680 C CA . VAL A 1 218 ? 37.869 53.011 -36.186 1.00 66.50 218 VAL A CA 1
ATOM 1681 C C . VAL A 1 218 ? 37.999 54.234 -37.102 1.00 66.50 218 VAL A C 1
ATOM 1683 O O . VAL A 1 218 ? 37.669 55.343 -36.687 1.00 66.50 218 VAL A O 1
ATOM 1686 N N . CYS A 1 219 ? 38.381 54.046 -38.369 1.00 58.69 219 CYS A N 1
ATOM 1687 C CA . CYS A 1 219 ? 38.455 55.131 -39.353 1.00 58.69 219 CYS A CA 1
ATOM 1688 C C . CYS A 1 219 ? 37.083 55.690 -39.769 1.00 58.69 219 CYS A C 1
ATOM 1690 O O . CYS A 1 219 ? 37.021 56.825 -40.228 1.00 58.69 219 CYS A O 1
ATOM 1692 N N . THR A 1 220 ? 35.989 54.932 -39.630 1.00 56.78 220 THR A N 1
ATOM 1693 C CA . THR A 1 220 ? 34.626 55.435 -39.894 1.00 56.78 220 THR A CA 1
ATOM 1694 C C . THR A 1 220 ? 33.978 56.126 -38.693 1.00 56.78 220 THR A C 1
ATOM 1696 O O . THR A 1 220 ? 33.070 56.926 -38.892 1.00 56.78 220 THR A O 1
ATOM 1699 N N . ILE A 1 221 ? 34.422 55.833 -37.464 1.00 57.78 221 ILE A N 1
ATOM 1700 C CA . ILE A 1 221 ? 33.880 56.427 -36.227 1.00 57.78 221 ILE A CA 1
ATOM 1701 C C . ILE A 1 221 ? 34.608 57.733 -35.853 1.00 57.78 221 ILE A C 1
ATOM 1703 O O . ILE A 1 221 ? 34.034 58.567 -35.157 1.00 57.78 221 ILE A O 1
ATOM 1707 N N . LEU A 1 222 ? 35.829 57.965 -36.352 1.00 45.00 222 LEU A N 1
ATOM 1708 C CA . LEU A 1 222 ? 36.532 59.245 -36.208 1.00 45.00 222 LEU A CA 1
ATOM 1709 C C . LEU A 1 222 ? 36.367 60.098 -37.479 1.00 45.00 222 LEU A C 1
ATOM 1711 O O . LEU A 1 222 ? 37.045 59.835 -38.477 1.00 45.00 222 LEU A O 1
ATOM 1715 N N . PRO A 1 223 ? 35.485 61.117 -37.496 1.00 43.22 223 PRO A N 1
ATOM 1716 C CA . PRO A 1 223 ? 35.427 62.046 -38.613 1.00 43.22 223 PRO A CA 1
ATOM 1717 C C . PRO A 1 223 ? 36.738 62.835 -38.735 1.00 43.22 223 PRO A C 1
ATOM 1719 O O . PRO A 1 223 ? 37.371 63.211 -37.747 1.00 43.22 223 PRO A O 1
ATOM 1722 N N . LYS A 1 224 ? 37.132 63.079 -39.988 1.00 51.44 224 LYS A N 1
ATOM 1723 C CA . LYS A 1 224 ? 38.253 63.929 -40.399 1.00 51.44 224 LYS A CA 1
ATOM 1724 C C . LYS A 1 224 ? 38.009 65.371 -39.948 1.00 51.44 224 LYS A C 1
ATOM 1726 O O . LYS A 1 224 ? 37.496 66.117 -40.756 1.00 51.44 224 LYS A O 1
ATOM 1731 N N . GLU A 1 225 ? 38.338 65.730 -38.712 1.00 50.97 225 GLU A N 1
ATOM 1732 C CA . GLU A 1 225 ? 38.732 67.078 -38.248 1.00 50.97 225 GLU A CA 1
ATOM 1733 C C . GLU A 1 225 ? 39.267 66.949 -36.813 1.00 50.97 225 GLU A C 1
ATOM 1735 O O . GLU A 1 225 ? 38.625 67.306 -35.833 1.00 50.97 225 GLU A O 1
ATOM 1740 N N . ALA A 1 226 ? 40.452 66.360 -36.680 1.00 45.59 226 ALA A N 1
ATOM 1741 C CA . ALA A 1 226 ? 41.240 66.431 -35.457 1.00 45.59 226 ALA A CA 1
ATOM 1742 C C . ALA A 1 226 ? 42.714 66.299 -35.842 1.00 45.59 226 ALA A C 1
ATOM 1744 O O . ALA A 1 226 ? 43.316 65.231 -35.752 1.00 45.59 226 ALA A O 1
ATOM 1745 N N . ILE A 1 227 ? 43.290 67.402 -36.324 1.00 52.12 227 ILE A N 1
ATOM 1746 C CA . ILE A 1 227 ? 44.737 67.612 -36.261 1.00 52.12 227 ILE A CA 1
ATOM 1747 C C . ILE A 1 227 ? 45.044 67.782 -34.771 1.00 52.12 227 ILE A C 1
ATOM 1749 O O . ILE A 1 227 ? 44.951 68.877 -34.224 1.00 52.12 227 ILE A O 1
ATOM 1753 N N . ILE A 1 228 ? 45.312 66.669 -34.094 1.00 45.62 228 ILE A N 1
ATOM 1754 C CA . ILE A 1 228 ? 45.803 66.638 -32.720 1.00 45.62 228 ILE A CA 1
ATOM 1755 C C . ILE A 1 228 ? 47.147 65.917 -32.780 1.00 45.62 228 ILE A C 1
ATOM 1757 O O . ILE A 1 228 ? 47.238 64.800 -33.279 1.00 45.62 228 ILE A O 1
ATOM 1761 N N . SER A 1 229 ? 48.167 66.656 -32.352 1.00 44.91 229 SER A N 1
ATOM 1762 C CA . SER A 1 229 ? 49.609 66.405 -32.387 1.00 44.91 229 SER A CA 1
ATOM 1763 C C . SER A 1 229 ? 50.082 64.947 -32.477 1.00 44.91 229 SER A C 1
ATOM 1765 O O . SER A 1 229 ? 49.618 64.057 -31.761 1.00 44.91 229 SER A O 1
ATOM 1767 N N . ASP A 1 230 ? 51.154 64.756 -33.256 1.00 46.97 230 ASP A N 1
ATOM 1768 C CA . ASP A 1 230 ? 51.944 63.519 -33.408 1.00 46.97 230 ASP A CA 1
ATOM 1769 C C . ASP A 1 230 ? 52.426 62.887 -32.080 1.00 46.97 230 ASP A C 1
ATOM 1771 O O . ASP A 1 230 ? 52.966 61.782 -32.056 1.00 46.97 230 ASP A O 1
ATOM 1775 N N . SER A 1 231 ? 52.203 63.551 -30.945 1.00 49.19 231 SER A N 1
ATOM 1776 C CA . SER A 1 231 ? 52.572 63.098 -29.606 1.00 49.19 231 SER A CA 1
ATOM 1777 C C . SER A 1 231 ? 51.596 62.078 -28.993 1.00 49.19 231 SER A C 1
ATOM 1779 O O . SER A 1 231 ? 52.025 61.266 -28.179 1.00 49.19 231 SER A O 1
ATOM 1781 N N . ILE A 1 232 ? 50.307 62.056 -29.368 1.00 51.81 232 ILE A N 1
ATOM 1782 C CA . ILE A 1 232 ? 49.316 61.156 -28.727 1.00 51.81 232 ILE A CA 1
ATOM 1783 C C . ILE A 1 232 ? 49.228 59.782 -29.414 1.00 51.81 232 ILE A C 1
ATOM 1785 O O . ILE A 1 232 ? 49.019 58.769 -28.744 1.00 51.81 232 ILE A O 1
ATOM 1789 N N . ILE A 1 233 ? 49.484 59.700 -30.724 1.00 48.81 233 ILE A N 1
ATOM 1790 C CA . ILE A 1 233 ? 49.570 58.408 -31.435 1.00 48.81 233 ILE A CA 1
ATOM 1791 C C . ILE A 1 233 ? 50.783 57.601 -30.940 1.00 48.81 233 ILE A C 1
ATOM 1793 O O . ILE A 1 233 ? 50.699 56.379 -30.798 1.00 48.81 233 ILE A O 1
ATOM 1797 N N . PHE A 1 234 ? 51.877 58.282 -30.584 1.00 44.97 234 PHE A N 1
ATOM 1798 C CA . PHE A 1 234 ? 53.041 57.648 -29.966 1.00 44.97 234 PHE A CA 1
ATOM 1799 C C . PHE A 1 234 ? 52.759 57.145 -28.541 1.00 44.97 234 PHE A C 1
ATOM 1801 O O . PHE A 1 234 ? 53.284 56.105 -28.166 1.00 44.97 234 PHE A O 1
ATOM 1808 N N . LEU A 1 235 ? 51.885 57.801 -27.772 1.00 49.00 235 LEU A N 1
ATOM 1809 C CA . LEU A 1 235 ? 51.542 57.379 -26.404 1.00 49.00 235 LEU A CA 1
ATOM 1810 C C . LEU A 1 235 ? 50.565 56.193 -26.352 1.00 49.00 235 LEU A C 1
ATOM 1812 O O . LEU A 1 235 ? 50.654 55.367 -25.450 1.00 49.00 235 LEU A O 1
ATOM 1816 N N . LEU A 1 236 ? 49.664 56.044 -27.328 1.00 48.28 236 LEU A N 1
ATOM 1817 C CA . LEU A 1 236 ? 48.702 54.928 -27.332 1.00 48.28 236 LEU A CA 1
ATOM 1818 C C . LEU A 1 236 ? 49.228 53.642 -27.993 1.00 48.28 236 LEU A C 1
ATOM 1820 O O . LEU A 1 236 ? 48.670 52.571 -27.758 1.00 48.28 236 LEU A O 1
ATOM 1824 N N . ILE A 1 237 ? 50.306 53.714 -28.784 1.00 50.69 237 ILE A N 1
ATOM 1825 C CA . ILE A 1 237 ? 50.928 52.540 -29.430 1.00 50.69 237 ILE A CA 1
ATOM 1826 C C . ILE A 1 237 ? 52.372 52.299 -28.932 1.00 50.69 237 ILE A C 1
ATOM 1828 O O . ILE A 1 237 ? 52.833 51.157 -28.917 1.00 50.69 237 ILE A O 1
ATOM 1832 N N . GLY A 1 238 ? 53.088 53.329 -28.471 1.00 48.50 238 GLY A N 1
ATOM 1833 C CA . GLY A 1 238 ? 54.519 53.257 -28.141 1.00 48.50 238 GLY A CA 1
ATOM 1834 C C . GLY A 1 238 ? 54.863 52.600 -26.804 1.00 48.50 238 GLY A C 1
ATOM 1835 O O . GLY A 1 238 ? 55.878 51.906 -26.726 1.00 48.50 238 GLY A O 1
ATOM 1836 N N . ASP A 1 239 ? 54.007 52.708 -25.784 1.00 45.50 239 ASP A N 1
ATOM 1837 C CA . ASP A 1 239 ? 54.355 52.214 -24.440 1.00 45.50 239 ASP A CA 1
ATOM 1838 C C . ASP A 1 239 ? 54.168 50.698 -24.274 1.00 45.50 239 ASP A C 1
ATOM 1840 O O . ASP A 1 239 ? 54.814 50.069 -23.435 1.00 45.50 239 ASP A O 1
ATOM 1844 N N . SER A 1 240 ? 53.348 50.060 -25.117 1.00 48.09 240 SER A N 1
ATOM 1845 C CA . SER A 1 240 ? 53.165 48.603 -25.066 1.00 48.09 240 SER A CA 1
ATOM 1846 C C . SER A 1 240 ? 54.118 47.850 -25.998 1.00 48.09 240 SER A C 1
ATOM 1848 O O . SER A 1 240 ? 54.568 46.751 -25.667 1.00 48.09 240 SER A O 1
ATOM 1850 N N . VAL A 1 241 ? 54.497 48.435 -27.141 1.00 51.31 241 VAL A N 1
ATOM 1851 C CA . VAL A 1 241 ? 55.347 47.746 -28.123 1.00 51.31 241 VAL A CA 1
ATOM 1852 C C . VAL A 1 241 ? 56.797 47.669 -27.645 1.00 51.31 241 VAL A C 1
ATOM 1854 O O . VAL A 1 241 ? 57.393 46.606 -27.771 1.00 51.31 241 VAL A O 1
ATOM 1857 N N . HIS A 1 242 ? 57.358 48.702 -27.005 1.00 48.41 242 HIS A N 1
ATOM 1858 C CA . HIS A 1 242 ? 58.765 48.666 -26.575 1.00 48.41 242 HIS A CA 1
ATOM 1859 C C . HIS A 1 242 ? 59.008 47.731 -25.370 1.00 48.41 242 HIS A C 1
ATOM 1861 O O . HIS A 1 242 ? 59.978 46.968 -25.355 1.00 48.41 242 HIS A O 1
ATOM 1867 N N . ALA A 1 243 ? 58.083 47.703 -24.402 1.00 48.25 243 ALA A N 1
ATOM 1868 C CA . ALA A 1 243 ? 58.137 46.780 -23.265 1.00 48.25 243 ALA A CA 1
ATOM 1869 C C . ALA A 1 243 ? 57.877 45.319 -23.687 1.00 48.25 243 ALA A C 1
ATOM 1871 O O . ALA A 1 243 ? 58.537 44.401 -23.192 1.00 48.25 243 ALA A O 1
ATOM 1872 N N . CYS A 1 244 ? 56.973 45.085 -24.648 1.00 47.09 244 CYS A N 1
ATOM 1873 C CA . CYS A 1 244 ? 56.703 43.742 -25.170 1.00 47.09 244 CYS A CA 1
ATOM 1874 C C . CYS A 1 244 ? 57.785 43.237 -26.133 1.00 47.09 244 CYS A C 1
ATOM 1876 O O . CYS A 1 244 ? 58.023 42.029 -26.166 1.00 47.09 244 CYS A O 1
ATOM 1878 N N . TYR A 1 245 ? 58.474 44.112 -26.875 1.00 47.41 245 TYR A N 1
ATOM 1879 C CA . TYR A 1 245 ? 59.555 43.704 -27.780 1.00 47.41 245 TYR A CA 1
ATOM 1880 C C . TYR A 1 245 ? 60.776 43.212 -27.001 1.00 47.41 245 TYR A C 1
ATOM 1882 O O . TYR A 1 245 ? 61.319 42.155 -27.313 1.00 47.41 245 TYR A O 1
ATOM 1890 N N . TRP A 1 246 ? 61.153 43.903 -25.920 1.00 47.41 246 TRP A N 1
ATOM 1891 C CA . TRP A 1 246 ? 62.214 43.423 -25.031 1.00 47.41 246 TRP A CA 1
ATOM 1892 C C . TRP A 1 246 ? 61.800 42.176 -24.255 1.00 47.41 246 TRP A C 1
ATOM 1894 O O . TRP A 1 246 ? 62.572 41.224 -24.189 1.00 47.41 246 TRP A O 1
ATOM 1904 N N . LYS A 1 247 ? 60.564 42.110 -23.746 1.00 43.59 247 LYS A N 1
ATOM 1905 C CA . LYS A 1 247 ? 60.084 40.923 -23.023 1.00 43.59 247 LYS A CA 1
ATOM 1906 C C . LYS A 1 247 ? 59.983 39.684 -23.922 1.00 43.59 247 LYS A C 1
ATOM 1908 O O . LYS A 1 247 ? 60.347 38.598 -23.489 1.00 43.59 247 LYS A O 1
ATOM 1913 N N . SER A 1 248 ? 59.583 39.841 -25.184 1.00 43.31 248 SER A N 1
ATOM 1914 C CA . SER A 1 248 ? 59.485 38.732 -26.149 1.00 43.31 248 SER A CA 1
ATOM 1915 C C . SER A 1 248 ? 60.847 38.321 -26.723 1.00 43.31 248 SER A C 1
ATOM 1917 O O . SER A 1 248 ? 61.087 37.134 -26.933 1.00 43.31 248 SER A O 1
ATOM 1919 N N . MET A 1 249 ? 61.773 39.267 -26.917 1.00 43.12 249 MET A N 1
ATOM 1920 C CA . MET A 1 249 ? 63.142 38.976 -27.363 1.00 43.12 249 MET A CA 1
ATOM 1921 C C . MET A 1 249 ? 63.988 38.315 -26.257 1.00 43.12 249 MET A C 1
ATOM 1923 O O . MET A 1 249 ? 64.849 37.491 -26.559 1.00 43.12 249 MET A O 1
ATOM 1927 N N . LEU A 1 250 ? 63.703 38.602 -24.980 1.00 46.47 250 LEU A N 1
ATOM 1928 C CA . LEU A 1 250 ? 64.395 38.004 -23.831 1.00 46.47 250 LEU A CA 1
ATOM 1929 C C . LEU A 1 250 ? 63.868 36.601 -23.464 1.00 46.47 250 LEU A C 1
ATOM 1931 O O . LEU A 1 250 ? 64.614 35.790 -22.927 1.00 46.47 250 LEU A O 1
ATOM 1935 N N . ILE A 1 251 ? 62.620 36.269 -23.816 1.00 47.81 251 ILE A N 1
ATOM 1936 C CA . ILE A 1 251 ? 62.047 34.916 -23.650 1.00 47.81 251 ILE A CA 1
ATOM 1937 C C . ILE A 1 251 ? 62.631 33.910 -24.667 1.00 47.81 251 ILE A C 1
ATOM 1939 O O . ILE A 1 251 ? 62.627 32.707 -24.419 1.00 47.81 251 ILE A O 1
ATOM 1943 N N . MET A 1 252 ? 63.212 34.387 -25.773 1.00 43.41 252 MET A N 1
ATOM 1944 C CA . MET A 1 252 ? 63.807 33.551 -26.830 1.00 43.41 252 MET A CA 1
ATOM 1945 C C . MET A 1 252 ? 65.301 33.223 -26.621 1.00 43.41 252 MET A C 1
ATOM 1947 O O . MET A 1 252 ? 65.875 32.468 -27.403 1.00 43.41 252 MET A O 1
ATOM 1951 N N . ARG A 1 253 ? 65.946 33.752 -25.570 1.00 45.66 253 ARG A N 1
ATOM 1952 C CA . ARG A 1 253 ? 67.334 33.425 -25.190 1.00 45.66 253 ARG A CA 1
ATOM 1953 C C . ARG A 1 253 ? 67.376 32.987 -23.730 1.00 45.66 253 ARG A C 1
ATOM 1955 O O . ARG A 1 253 ? 67.647 33.775 -22.829 1.00 45.66 253 ARG A O 1
ATOM 1962 N N . GLY A 1 254 ? 67.072 31.713 -23.501 1.00 47.81 254 GLY A N 1
ATOM 1963 C CA . GLY A 1 254 ? 67.290 31.086 -22.205 1.00 47.81 254 GLY A CA 1
ATOM 1964 C C . GLY A 1 254 ? 68.759 31.195 -21.796 1.00 47.81 254 GLY A C 1
ATOM 1965 O O . GLY A 1 254 ? 69.623 30.755 -22.542 1.00 47.81 254 GLY A O 1
ATOM 1966 N N . GLU A 1 255 ? 69.019 31.837 -20.655 1.00 47.84 255 GLU A N 1
ATOM 1967 C CA . GLU A 1 255 ? 69.890 31.383 -19.557 1.00 47.84 255 GLU A CA 1
ATOM 1968 C C . GLU A 1 255 ? 70.206 32.537 -18.572 1.00 47.84 255 GLU A C 1
ATOM 1970 O O . GLU A 1 255 ? 70.639 33.621 -18.947 1.00 47.84 255 GLU A O 1
ATOM 1975 N N . LYS A 1 256 ? 69.983 32.268 -17.275 1.00 51.19 256 LYS A N 1
ATOM 1976 C CA . LYS A 1 256 ? 70.684 32.819 -16.090 1.00 51.19 256 LYS A CA 1
ATOM 1977 C C . LYS A 1 256 ? 70.851 34.350 -15.913 1.00 51.19 256 LYS A C 1
ATOM 1979 O O . LYS A 1 256 ? 71.895 34.786 -15.443 1.00 51.19 256 LYS A O 1
ATOM 1984 N N . VAL A 1 257 ? 69.808 35.163 -16.125 1.00 47.59 257 VAL A N 1
ATOM 1985 C CA . VAL A 1 257 ? 69.774 36.584 -15.664 1.00 47.59 257 VAL A CA 1
ATOM 1986 C C . VAL A 1 257 ? 68.489 36.911 -14.877 1.00 47.59 257 VAL A C 1
ATOM 1988 O O . VAL A 1 257 ? 67.984 38.026 -14.887 1.00 47.59 257 VAL A O 1
ATOM 1991 N N . TRP A 1 258 ? 67.913 35.928 -14.181 1.00 49.00 258 TRP A N 1
ATOM 1992 C CA . TRP A 1 258 ? 66.651 36.125 -13.449 1.00 49.00 258 TRP A CA 1
ATOM 1993 C C . TRP A 1 258 ? 66.818 36.641 -12.013 1.00 49.00 258 TRP A C 1
ATOM 1995 O O . TRP A 1 258 ? 65.905 37.274 -11.494 1.00 49.00 258 TRP A O 1
ATOM 2005 N N . HIS A 1 259 ? 67.978 36.447 -11.377 1.00 46.12 259 HIS A N 1
ATOM 2006 C CA . HIS A 1 259 ? 68.146 36.825 -9.966 1.00 46.12 259 HIS A CA 1
ATOM 2007 C C . HIS A 1 259 ? 68.442 38.316 -9.736 1.00 46.12 259 HIS A C 1
ATOM 2009 O O . HIS A 1 259 ? 68.008 38.860 -8.730 1.00 46.12 259 HIS A O 1
ATOM 2015 N N . TRP A 1 260 ? 69.095 39.010 -10.674 1.00 46.50 260 TRP A N 1
ATOM 2016 C CA . TRP A 1 260 ? 69.503 40.414 -10.479 1.00 46.50 260 TRP A CA 1
ATOM 2017 C C . TRP A 1 260 ? 68.439 41.458 -10.885 1.00 46.50 260 TRP A C 1
ATOM 2019 O O . TRP A 1 260 ? 68.448 42.587 -10.397 1.00 46.50 260 TRP A O 1
ATOM 2029 N N . LEU A 1 261 ? 67.485 41.098 -11.752 1.00 45.75 261 LEU A N 1
ATOM 2030 C CA . LEU A 1 261 ? 66.422 42.011 -12.214 1.00 45.75 261 LEU A CA 1
ATOM 2031 C C . LEU A 1 261 ? 65.143 41.953 -11.358 1.00 45.75 261 LEU A C 1
ATOM 2033 O O . LEU A 1 261 ? 64.352 42.896 -11.371 1.00 45.75 261 LEU A O 1
ATOM 2037 N N . SER A 1 262 ? 64.951 40.887 -10.572 1.00 49.31 262 SER A N 1
ATOM 2038 C CA . SER A 1 262 ? 63.818 40.767 -9.641 1.00 49.31 262 SER A CA 1
ATOM 2039 C C . SER A 1 262 ? 63.940 41.730 -8.454 1.00 49.31 262 SER A C 1
ATOM 2041 O O . SER A 1 262 ? 62.947 42.327 -8.039 1.00 49.31 262 SER A O 1
ATOM 2043 N N . GLU A 1 263 ? 65.149 41.924 -7.921 1.00 47.78 263 GLU A N 1
ATOM 2044 C CA . GLU A 1 263 ? 65.379 42.785 -6.750 1.00 47.78 263 GLU A CA 1
ATOM 2045 C C . GLU A 1 263 ? 65.290 44.279 -7.090 1.00 47.78 263 GLU A C 1
ATOM 2047 O O . GLU A 1 263 ? 64.804 45.076 -6.290 1.00 47.78 263 GLU A O 1
ATOM 2052 N N . THR A 1 264 ? 65.653 44.668 -8.313 1.00 55.59 264 THR A N 1
ATOM 2053 C CA . THR A 1 264 ? 65.583 46.068 -8.762 1.00 55.59 264 THR A CA 1
ATOM 2054 C C . THR A 1 264 ? 64.166 46.497 -9.167 1.00 55.59 264 THR A C 1
ATOM 2056 O O . THR A 1 264 ? 63.770 47.628 -8.886 1.00 55.59 264 THR A O 1
ATOM 2059 N N . CYS A 1 265 ? 63.345 45.599 -9.729 1.00 48.34 265 CYS A N 1
ATOM 2060 C CA . CYS A 1 265 ? 61.929 45.884 -10.011 1.00 48.34 265 CYS A CA 1
ATOM 2061 C C . CYS A 1 265 ? 61.047 45.926 -8.749 1.00 48.34 265 CYS A C 1
ATOM 2063 O O . CYS A 1 265 ? 60.100 46.712 -8.696 1.00 48.34 265 CYS A O 1
ATOM 2065 N N . ALA A 1 266 ? 61.356 45.134 -7.715 1.00 53.41 266 ALA A N 1
ATOM 2066 C CA . ALA A 1 266 ? 60.598 45.150 -6.462 1.00 53.41 266 ALA A CA 1
ATOM 2067 C C . ALA A 1 266 ? 60.740 46.490 -5.713 1.00 53.41 266 ALA A C 1
ATOM 2069 O O . ALA A 1 266 ? 59.747 47.025 -5.216 1.00 53.41 266 ALA A O 1
ATOM 2070 N N . LEU A 1 267 ? 61.942 47.078 -5.704 1.00 54.50 267 LEU A N 1
ATOM 2071 C CA . LEU A 1 267 ? 62.216 48.350 -5.024 1.00 54.50 267 LEU A CA 1
ATOM 2072 C C . LEU A 1 267 ? 61.563 49.558 -5.717 1.00 54.50 267 LEU A C 1
ATOM 2074 O O . LEU A 1 267 ? 61.070 50.461 -5.042 1.00 54.50 267 LEU A O 1
ATOM 2078 N N . LEU A 1 268 ? 61.470 49.553 -7.051 1.00 52.09 268 LEU A N 1
ATOM 2079 C CA . LEU A 1 268 ? 60.768 50.599 -7.810 1.00 52.09 268 LEU A CA 1
ATOM 2080 C C . LEU A 1 268 ? 59.239 50.522 -7.655 1.00 52.09 268 LEU A C 1
ATOM 2082 O O . LEU A 1 268 ? 58.577 51.559 -7.612 1.00 52.09 268 LEU A O 1
ATOM 2086 N N . SER A 1 269 ? 58.676 49.320 -7.487 1.00 53.81 269 SER A N 1
ATOM 2087 C CA . SER A 1 269 ? 57.248 49.149 -7.182 1.00 53.81 269 SER A CA 1
ATOM 2088 C C . SER A 1 269 ? 56.907 49.615 -5.756 1.00 53.81 269 SER A C 1
ATOM 2090 O O . SER A 1 269 ? 55.928 50.335 -5.561 1.00 53.81 269 SER A O 1
ATOM 2092 N N . TYR A 1 270 ? 57.757 49.313 -4.765 1.00 52.06 270 TYR A N 1
ATOM 2093 C CA . TYR A 1 270 ? 57.531 49.717 -3.368 1.00 52.06 270 TYR A CA 1
ATOM 2094 C C . TYR A 1 270 ? 57.575 51.240 -3.161 1.00 52.06 270 TYR A C 1
ATOM 2096 O O . TYR A 1 270 ? 56.772 51.780 -2.399 1.00 52.06 270 TYR A O 1
ATOM 2104 N N . MET A 1 271 ? 58.447 51.950 -3.883 1.00 49.56 271 MET A N 1
ATOM 2105 C CA . MET A 1 271 ? 58.541 53.414 -3.796 1.00 49.56 271 MET A CA 1
ATOM 2106 C C . MET A 1 271 ? 57.340 54.133 -4.434 1.00 49.56 271 MET A C 1
ATOM 2108 O O . MET A 1 271 ? 56.964 55.213 -3.983 1.00 49.56 271 MET A O 1
ATOM 2112 N N . SER A 1 272 ? 56.692 53.532 -5.440 1.00 52.66 272 SER A N 1
ATOM 2113 C CA . SER A 1 272 ? 55.514 54.118 -6.098 1.00 52.66 272 SER A CA 1
ATOM 2114 C C . SER A 1 272 ? 54.217 53.859 -5.315 1.00 52.66 272 SER A C 1
ATOM 2116 O O . SER A 1 272 ? 53.390 54.759 -5.165 1.00 52.66 272 SER A O 1
ATOM 2118 N N . VAL A 1 273 ? 54.072 52.671 -4.713 1.00 54.62 273 VAL A N 1
ATOM 2119 C CA . VAL A 1 273 ? 52.906 52.330 -3.875 1.00 54.62 273 VAL A CA 1
ATOM 2120 C C . VAL A 1 273 ? 52.932 53.085 -2.538 1.00 54.62 273 VAL A C 1
ATOM 2122 O O . VAL A 1 273 ? 51.887 53.550 -2.086 1.00 54.62 273 VAL A O 1
ATOM 2125 N N . GLY A 1 274 ? 54.111 53.297 -1.938 1.00 54.09 274 GLY A N 1
ATOM 2126 C CA . GLY A 1 274 ? 54.254 54.080 -0.703 1.00 54.09 274 GLY A CA 1
ATOM 2127 C C . GLY A 1 274 ? 53.888 55.562 -0.861 1.00 54.09 274 GLY A C 1
ATOM 2128 O O . GLY A 1 274 ? 53.261 56.141 0.027 1.00 54.09 274 GLY A O 1
ATOM 2129 N N . PHE A 1 275 ? 54.202 56.169 -2.010 1.00 52.97 275 PHE A N 1
ATOM 2130 C CA . PHE A 1 275 ? 53.873 57.572 -2.290 1.00 52.97 275 PHE A CA 1
ATOM 2131 C C . PHE A 1 275 ? 52.365 57.783 -2.520 1.00 52.97 275 PHE A C 1
ATOM 2133 O O . PHE A 1 275 ? 51.789 58.758 -2.038 1.00 52.97 275 PHE A O 1
ATOM 2140 N N . LEU A 1 276 ? 51.699 56.825 -3.176 1.00 53.88 276 LEU A N 1
ATOM 2141 C CA . LEU A 1 276 ? 50.242 56.818 -3.362 1.00 53.88 276 LEU A CA 1
ATOM 2142 C C . LEU A 1 276 ? 49.479 56.559 -2.051 1.00 53.88 276 LEU A C 1
ATOM 2144 O O . LEU A 1 276 ? 48.440 57.178 -1.824 1.00 53.88 276 LEU A O 1
ATOM 2148 N N . PHE A 1 277 ? 50.011 55.720 -1.155 1.00 55.41 277 PHE A N 1
ATOM 2149 C CA . PHE A 1 277 ? 49.409 55.486 0.163 1.00 55.41 277 PHE A CA 1
ATOM 2150 C C . PHE A 1 277 ? 49.507 56.716 1.077 1.00 55.41 277 PHE A C 1
ATOM 2152 O O . PHE A 1 277 ? 48.542 57.047 1.763 1.00 55.41 277 PHE A O 1
ATOM 2159 N N . HIS A 1 278 ? 50.632 57.441 1.051 1.00 57.03 278 HIS A N 1
ATOM 2160 C CA . HIS A 1 278 ? 50.794 58.659 1.851 1.00 57.03 278 HIS A CA 1
ATOM 2161 C C . HIS A 1 278 ? 49.915 59.816 1.351 1.00 57.03 278 HIS A C 1
ATOM 2163 O O . HIS A 1 278 ? 49.311 60.515 2.168 1.00 57.03 278 HIS A O 1
ATOM 2169 N N . LEU A 1 279 ? 49.775 59.998 0.030 1.00 55.84 279 LEU A N 1
ATOM 2170 C CA . LEU A 1 279 ? 48.848 60.994 -0.524 1.00 55.84 279 LEU A CA 1
ATOM 2171 C C . LEU A 1 279 ? 47.387 60.647 -0.198 1.00 55.84 279 LEU A C 1
ATOM 2173 O O . LEU A 1 279 ? 46.633 61.520 0.229 1.00 55.84 279 LEU A O 1
ATOM 2177 N N . GLY A 1 280 ? 47.004 59.372 -0.336 1.00 60.38 280 GLY A N 1
ATOM 2178 C CA . GLY A 1 280 ? 45.657 58.897 -0.016 1.00 60.38 280 GLY A CA 1
ATOM 2179 C C . GLY A 1 280 ? 45.299 59.071 1.461 1.00 60.38 280 GLY A C 1
ATOM 2180 O O . GLY A 1 280 ? 44.222 59.575 1.771 1.00 60.38 280 GLY A O 1
ATOM 2181 N N . PHE A 1 281 ? 46.214 58.737 2.378 1.00 59.97 281 PHE A N 1
ATOM 2182 C CA . PHE A 1 281 ? 45.973 58.862 3.820 1.00 59.97 281 PHE A CA 1
ATOM 2183 C C . PHE A 1 281 ? 45.853 60.326 4.267 1.00 59.97 281 PHE A C 1
ATOM 2185 O O . PHE A 1 281 ? 45.008 60.652 5.096 1.00 59.97 281 PHE A O 1
ATOM 2192 N N . THR A 1 282 ? 46.639 61.230 3.672 1.00 61.34 282 THR A N 1
ATOM 2193 C CA . THR A 1 282 ? 46.58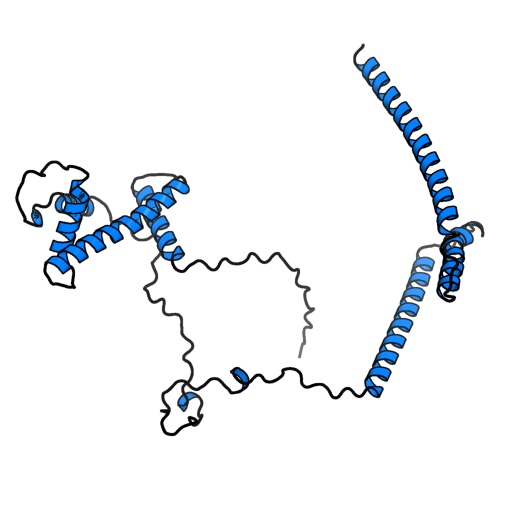9 62.662 4.011 1.00 61.34 282 THR A CA 1
ATOM 2194 C C . THR A 1 282 ? 45.292 63.313 3.519 1.00 61.34 282 THR A C 1
ATOM 2196 O O . THR A 1 282 ? 44.692 64.095 4.250 1.00 61.34 282 THR A O 1
ATOM 2199 N N . VAL A 1 283 ? 44.813 62.951 2.322 1.00 63.97 283 VAL A N 1
ATOM 2200 C CA . VAL A 1 283 ? 43.534 63.445 1.773 1.00 63.97 283 VAL A CA 1
ATOM 2201 C C . VAL A 1 283 ? 42.331 62.872 2.533 1.00 63.97 283 VAL A C 1
ATOM 2203 O O . VAL A 1 283 ? 41.355 63.580 2.772 1.00 63.97 283 VAL A O 1
ATOM 2206 N N . PHE A 1 284 ? 42.396 61.613 2.971 1.00 60.91 284 PHE A N 1
ATOM 2207 C CA . PHE A 1 284 ? 41.311 60.999 3.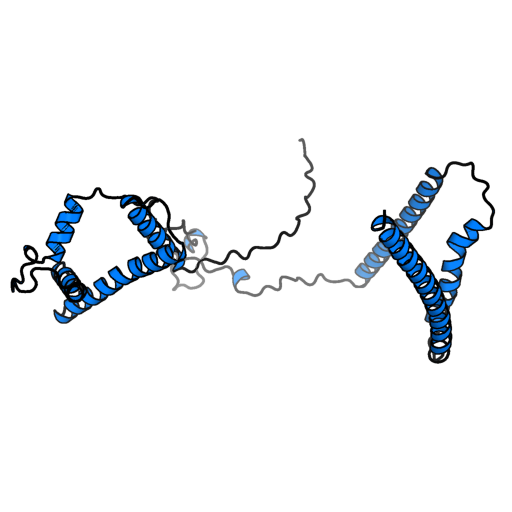741 1.00 60.91 284 PHE A CA 1
ATOM 2208 C C . PHE A 1 284 ? 41.199 61.593 5.157 1.00 60.91 284 PHE A C 1
ATOM 2210 O O . PHE A 1 284 ? 40.097 61.839 5.643 1.00 60.91 284 PHE A O 1
ATOM 2217 N N . PHE A 1 285 ? 42.331 61.894 5.805 1.00 58.41 285 PHE A N 1
ATOM 2218 C CA . PHE A 1 285 ? 42.345 62.489 7.147 1.00 58.41 285 PHE A CA 1
ATOM 2219 C C . PHE A 1 285 ? 41.905 63.966 7.149 1.00 58.41 285 PHE A C 1
ATOM 2221 O O . PHE A 1 285 ? 41.274 64.429 8.102 1.00 58.41 285 PHE A O 1
ATOM 2228 N N . THR A 1 286 ? 42.168 64.713 6.071 1.00 64.19 286 THR A N 1
ATOM 2229 C CA . THR A 1 286 ? 41.656 66.086 5.931 1.00 64.19 286 THR A CA 1
ATOM 2230 C C . THR A 1 286 ? 40.164 66.113 5.600 1.00 64.19 286 THR A C 1
ATOM 2232 O O . THR A 1 286 ? 39.450 66.942 6.152 1.00 64.19 286 THR A O 1
ATOM 2235 N N . LEU A 1 287 ? 39.645 65.176 4.799 1.00 59.78 287 LEU A N 1
ATOM 2236 C CA . LEU A 1 287 ? 38.201 65.077 4.539 1.00 59.78 287 LEU A CA 1
ATOM 2237 C C . LEU A 1 287 ? 37.405 64.654 5.788 1.00 59.78 287 LEU A C 1
ATOM 2239 O O . LEU A 1 287 ? 36.373 65.254 6.082 1.00 59.78 287 LEU A O 1
ATOM 2243 N N . ALA A 1 288 ? 37.918 63.710 6.586 1.00 58.47 288 ALA A N 1
ATOM 2244 C CA . ALA A 1 288 ? 37.252 63.253 7.812 1.00 58.47 288 ALA A CA 1
ATOM 2245 C C . ALA A 1 288 ? 37.194 64.323 8.924 1.00 58.47 288 ALA A C 1
ATOM 2247 O O . ALA A 1 288 ? 36.222 64.395 9.683 1.00 58.47 288 ALA A O 1
ATOM 2248 N N . THR A 1 289 ? 38.217 65.180 9.027 1.00 63.38 289 THR A N 1
ATOM 2249 C CA . THR A 1 289 ? 38.214 66.300 9.986 1.00 63.38 289 THR A CA 1
ATOM 2250 C C . THR A 1 289 ? 37.282 67.431 9.549 1.00 63.38 289 THR A C 1
ATOM 2252 O O . THR A 1 289 ? 36.635 68.031 10.407 1.00 63.38 289 THR A O 1
ATOM 2255 N N . VAL A 1 290 ? 37.126 67.672 8.241 1.00 67.38 290 VAL A N 1
ATOM 2256 C CA . VAL A 1 290 ? 36.164 68.652 7.706 1.00 67.38 290 VAL A CA 1
ATOM 2257 C C . VAL A 1 290 ? 34.719 68.177 7.893 1.00 67.38 29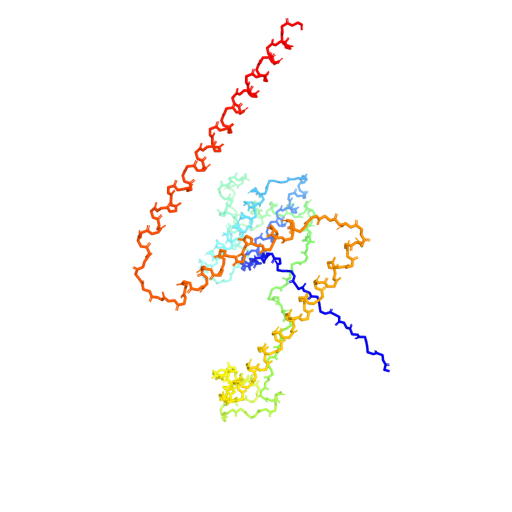0 VAL A C 1
ATOM 2259 O O . VAL A 1 290 ? 33.892 68.967 8.340 1.00 67.38 290 VAL A O 1
ATOM 2262 N N . GLU A 1 291 ? 34.406 66.896 7.671 1.00 61.50 291 GLU A N 1
ATOM 2263 C CA . GLU A 1 291 ? 33.062 66.360 7.956 1.00 61.50 291 GLU A CA 1
ATOM 2264 C C . GLU A 1 291 ? 32.724 66.372 9.456 1.00 61.50 291 GLU A C 1
ATOM 2266 O O . GLU A 1 291 ? 31.595 66.691 9.832 1.00 61.50 291 GLU A O 1
ATOM 2271 N N . SER A 1 292 ? 33.702 66.119 10.333 1.00 60.56 292 SER A N 1
ATOM 2272 C CA . SER A 1 292 ? 33.489 66.189 11.788 1.00 60.56 292 SER A CA 1
ATOM 2273 C C . SER A 1 292 ? 33.307 67.630 12.293 1.00 60.56 292 SER A C 1
ATOM 2275 O O . SER A 1 292 ? 32.512 67.862 13.204 1.00 60.56 292 SER A O 1
ATOM 2277 N N . LEU A 1 293 ? 33.977 68.615 11.681 1.00 60.22 293 LEU A N 1
ATOM 2278 C CA . LEU A 1 293 ? 33.771 70.044 11.961 1.00 60.22 293 LEU A CA 1
ATOM 2279 C C . LEU A 1 293 ? 32.420 70.554 11.437 1.00 60.22 293 LEU A C 1
ATOM 2281 O O . LEU A 1 293 ? 31.743 71.297 12.144 1.00 60.22 293 LEU A O 1
ATOM 2285 N N . VAL A 1 294 ? 31.988 70.123 10.247 1.00 65.25 294 VAL A N 1
ATOM 2286 C CA . VAL A 1 294 ? 30.659 70.460 9.699 1.00 65.25 294 VAL A CA 1
ATOM 2287 C C . VAL A 1 294 ? 29.542 69.830 10.541 1.00 65.25 294 VAL A C 1
ATOM 2289 O O . VAL A 1 294 ? 28.537 70.485 10.808 1.00 65.25 294 VAL A O 1
ATOM 2292 N N . SER A 1 295 ? 29.745 68.609 11.046 1.00 57.84 295 SER A N 1
ATOM 2293 C CA . SER A 1 295 ? 28.790 67.931 11.933 1.00 57.84 295 SER A CA 1
ATOM 2294 C C . SER A 1 295 ? 28.701 68.575 13.330 1.00 57.84 295 SER A C 1
ATOM 2296 O O . SER A 1 295 ? 27.604 68.735 13.862 1.00 57.84 295 SER A O 1
ATOM 2298 N N . MET A 1 296 ? 29.816 69.049 13.910 1.00 57.31 296 MET A N 1
ATOM 2299 C CA . MET A 1 296 ? 29.783 69.798 15.182 1.00 57.31 296 MET A CA 1
ATOM 2300 C C . MET A 1 296 ? 29.162 71.198 15.063 1.00 57.31 296 MET A C 1
ATOM 2302 O O . MET A 1 296 ? 28.523 71.649 16.010 1.00 57.31 296 MET A O 1
ATOM 2306 N N . ILE A 1 297 ? 29.306 71.885 13.923 1.00 62.38 297 ILE A N 1
ATOM 2307 C CA . ILE A 1 297 ? 28.688 73.206 13.707 1.00 62.38 297 ILE A CA 1
ATOM 2308 C C . ILE A 1 297 ? 27.170 73.081 13.466 1.00 62.38 297 ILE A C 1
ATOM 2310 O O . ILE A 1 297 ? 26.421 73.969 13.863 1.00 62.38 297 ILE A O 1
ATOM 2314 N N . ALA A 1 298 ? 26.693 71.964 12.904 1.00 57.22 298 ALA A N 1
ATOM 2315 C CA . ALA A 1 298 ? 25.268 71.717 12.647 1.00 57.22 298 ALA A CA 1
ATOM 2316 C C . ALA A 1 298 ? 24.446 71.281 13.882 1.00 57.22 298 ALA A C 1
ATOM 2318 O O . ALA A 1 298 ? 23.222 71.247 13.810 1.00 57.22 298 ALA A O 1
ATOM 2319 N N . ILE A 1 299 ? 25.092 70.945 15.006 1.00 57.06 299 ILE A N 1
ATOM 2320 C CA . ILE A 1 299 ? 24.429 70.539 16.267 1.00 57.06 299 ILE A CA 1
ATOM 2321 C C . ILE A 1 299 ? 24.494 71.665 17.328 1.00 57.06 299 ILE A C 1
ATOM 2323 O O . ILE A 1 299 ? 23.876 71.574 18.387 1.00 57.06 299 ILE A O 1
ATOM 2327 N N . GLY A 1 300 ? 25.217 72.754 17.041 1.00 57.34 300 GLY A N 1
ATOM 2328 C CA . GLY A 1 300 ? 25.454 73.878 17.952 1.00 57.34 300 GLY A CA 1
ATOM 2329 C C . GLY A 1 300 ? 24.743 75.191 17.604 1.00 57.34 300 GLY A C 1
ATOM 2330 O O . GLY A 1 300 ? 25.194 76.224 18.097 1.00 57.34 300 GLY A O 1
ATOM 2331 N N . TYR A 1 301 ? 23.691 75.166 16.774 1.00 47.47 301 TYR A N 1
ATOM 2332 C CA . TYR A 1 301 ? 22.788 76.295 16.490 1.00 47.47 301 TYR A CA 1
ATOM 2333 C C . TYR A 1 301 ? 21.356 75.823 16.235 1.00 47.47 301 TYR A C 1
ATOM 2335 O O . TYR A 1 301 ? 21.194 74.801 15.534 1.00 47.47 301 TYR A O 1
#

Organism: Hibiscus syriacus (NCBI:txid106335)

Radius of gyration: 44.21 Å; chains: 1; bounding box: 95×103×86 Å

Foldseek 3Di:
DDDDDDDDDDDDDDDPPPPPPQDPCVVLLVLLLLVLVLVCVLVPDPDDDPVVSSVNSVVSVVVVVQLVVQLCVQCVVVVHRDGDPLSSLVSVVVVCVVPDDPPVPPPDSDSVSRPVSVVVVVCVVPDDDDDRPDDDQDPPPDDVPPPQQFCLRVVHDDPDPPDDRRDRDDDDCVVPPPDPPDPPDPDPVVVVVVVVVVVVVVVVVVVVVVVVVVVVVVVVVDDPDDPDDPVVVCVVPVPVCVVVVVVVVVVVDDDDPPPPVVVVVVVVVVVVVVVVVVVVVVVVVVVVVVVVVVVVVVVVD

InterPro domains:
  IPR006565 Bromodomain associated domain [PF07524] (28-98)
  IPR006565 Bromodomain associated domain [SM00576] (25-101)
  IPR009072 Histone-fold [G3DSA:1.10.20.10] (21-100)
  IPR009072 Histone-fold [SSF47113] (30-97)
  IPR019473 Transcription factor TFIID, subunit 8, C-terminal [PF10406] (162-210)
  IPR019473 Transcription factor TFIID, subunit 8, C-terminal [cd08049] (162-213)
  IPR037818 Transcription initiation factor TFIID subunit 8 [PTHR46338] (16-223)

pLDDT: mean 71.58, std 19.59, range [29.58, 96.88]

Secondary structure (DSSP, 8-state):
-----PPPPPPP-----------TTHHHHHHHHHHHHHHHHHHT-----HHHHHHHHHHHHHHHHHHHHHHHHHHHHTT-SS--HHHHHHHHHHHHTTS--TTTT-----TTT-HHHHHHHHHHHHS-----SSPPPPSS------PPPBHHHHTPPPSSTTS-TTSBPPPPHHHHS---S-------HHHHHHHHHHHHHHHHHHHHHHHHHHHHHHHHHS-S-----HHHHHHHHHHHHHHHHHHHHHHTS-SS-SHHHHHHHHHHHHHHHHHHHHHHHHHHHHHHHHHHHHHHHSS--

Sequence (301 aa):
MSGVKTTGGKGEDGPSSSLERAKADDFGRSISKIVVAQICESVGYQGYKESALEALADISIWYPCDLAKNASFHANLAGRTECNVFDITRALEDLGDSHGFPGASETGNCLVDSCIVKGITQFVDTKEEIPFAQPVPKFPVVRNEKLVPSFKHMNEAPPGKHIPSWLPAFPDPHTYNHTPMWTERASNPCADKIEQARRQIKAERALLRLQQRFVLVVCTILPKEAIISDSIIFLLIGDSVHACYWKSMLIMRGEKVWHWLSETCALLSYMSVGFLFHLGFTVFFTLATVESLVSMIAIGY